Protein AF-A0A1G6XFZ0-F1 (afdb_monomer_lite)

Radius of gyration: 28.43 Å; chains: 1; bounding box: 59×33×88 Å

pLDDT: mean 78.12, std 11.39, range [36.62, 91.19]

Structure (mmCIF, N/CA/C/O backbone):
data_AF-A0A1G6XFZ0-F1
#
_entry.id   AF-A0A1G6XFZ0-F1
#
loop_
_atom_site.group_PDB
_atom_site.id
_atom_site.type_symbol
_atom_site.label_atom_id
_atom_site.label_alt_id
_atom_site.label_comp_id
_atom_site.label_asym_id
_atom_site.label_entity_id
_atom_site.label_seq_id
_atom_site.pdbx_PDB_ins_code
_atom_site.Cartn_x
_atom_site.Cartn_y
_atom_site.Cartn_z
_atom_site.occupancy
_atom_site.B_iso_or_equiv
_atom_site.auth_seq_id
_atom_site.auth_comp_id
_atom_site.auth_asym_id
_atom_site.auth_atom_id
_atom_site.pdbx_PDB_model_num
ATOM 1 N N . MET A 1 1 ? -17.272 -7.529 0.314 1.00 51.09 1 MET A N 1
ATOM 2 C CA . MET A 1 1 ? -16.387 -8.149 -0.705 1.00 51.09 1 MET A CA 1
ATOM 3 C C . MET A 1 1 ? -16.590 -7.662 -2.149 1.00 51.09 1 MET A C 1
ATOM 5 O O . MET A 1 1 ? -15.600 -7.566 -2.851 1.00 51.09 1 MET A O 1
ATOM 9 N N . ARG A 1 2 ? -17.796 -7.307 -2.635 1.00 57.09 2 ARG A N 1
ATOM 10 C CA . ARG A 1 2 ? -17.988 -6.901 -4.056 1.00 57.09 2 ARG A CA 1
ATOM 11 C C . ARG A 1 2 ? -17.315 -5.575 -4.472 1.00 57.09 2 ARG A C 1
ATOM 13 O O . ARG A 1 2 ? -16.945 -5.408 -5.630 1.00 57.09 2 ARG A O 1
ATOM 20 N N . VAL A 1 3 ? -17.137 -4.634 -3.540 1.00 61.31 3 VAL A N 1
ATOM 21 C CA . VAL A 1 3 ? -16.595 -3.288 -3.834 1.00 61.31 3 VAL A CA 1
ATOM 22 C C . VAL A 1 3 ? -15.093 -3.320 -4.142 1.00 61.31 3 VAL A C 1
ATOM 24 O O . VAL A 1 3 ? -14.628 -2.608 -5.032 1.00 61.31 3 VAL A O 1
ATOM 27 N N . THR A 1 4 ? -14.330 -4.178 -3.459 1.00 60.97 4 THR A N 1
ATOM 28 C CA . THR A 1 4 ? -12.888 -4.330 -3.691 1.00 60.97 4 THR A CA 1
ATOM 29 C C . THR A 1 4 ? -12.603 -4.889 -5.081 1.00 60.97 4 THR A C 1
ATOM 31 O O . THR A 1 4 ? -11.718 -4.368 -5.755 1.00 60.97 4 THR A O 1
ATOM 34 N N . THR A 1 5 ? -13.398 -5.854 -5.557 1.00 73.62 5 THR A N 1
ATOM 35 C CA . THR A 1 5 ? -13.266 -6.448 -6.899 1.00 73.62 5 THR A CA 1
ATOM 36 C C . THR A 1 5 ? -13.526 -5.430 -8.011 1.00 73.62 5 THR A C 1
ATOM 38 O O . THR A 1 5 ? -12.733 -5.328 -8.945 1.00 73.62 5 THR A O 1
ATOM 41 N N . ARG A 1 6 ? -14.579 -4.607 -7.878 1.00 80.38 6 ARG A N 1
ATOM 42 C CA . ARG A 1 6 ? -14.899 -3.547 -8.852 1.00 80.38 6 ARG A CA 1
ATOM 43 C C . ARG A 1 6 ? -13.779 -2.511 -8.962 1.00 80.38 6 ARG A C 1
ATOM 45 O O . ARG A 1 6 ? -13.399 -2.128 -10.062 1.00 80.38 6 ARG A O 1
ATOM 52 N N . ASN A 1 7 ? -13.232 -2.080 -7.826 1.00 77.25 7 ASN A N 1
ATOM 53 C CA . ASN A 1 7 ? -12.162 -1.082 -7.804 1.00 77.25 7 ASN A CA 1
ATOM 54 C C . ASN A 1 7 ? -10.850 -1.625 -8.386 1.00 77.25 7 ASN A C 1
ATOM 56 O O . ASN A 1 7 ? -10.127 -0.881 -9.037 1.00 77.25 7 ASN A O 1
ATOM 60 N N . THR A 1 8 ? -10.540 -2.909 -8.175 1.00 77.31 8 THR A N 1
ATOM 61 C CA . THR A 1 8 ? -9.391 -3.560 -8.826 1.00 77.31 8 THR A CA 1
ATOM 62 C C . THR A 1 8 ? -9.562 -3.600 -10.342 1.00 77.31 8 THR A C 1
ATOM 64 O O . THR A 1 8 ? -8.632 -3.266 -11.065 1.00 77.31 8 THR A O 1
ATOM 67 N N . LEU A 1 9 ? -10.753 -3.969 -10.822 1.00 83.69 9 LEU A N 1
ATOM 68 C CA . LEU A 1 9 ? -11.030 -4.081 -12.253 1.00 83.69 9 LEU A CA 1
ATOM 69 C C . LEU A 1 9 ? -10.954 -2.722 -12.961 1.00 83.69 9 LEU A C 1
ATOM 71 O O . LEU A 1 9 ? -10.335 -2.617 -14.015 1.00 83.69 9 LEU A O 1
ATOM 75 N N . LEU A 1 10 ? -11.503 -1.668 -12.347 1.00 85.06 10 LEU A N 1
ATOM 76 C CA . LEU A 1 10 ? -11.357 -0.296 -12.845 1.00 85.06 10 LEU A CA 1
ATOM 77 C C . LEU A 1 10 ? -9.892 0.146 -12.884 1.00 85.06 10 LEU A C 1
ATOM 79 O O . LEU A 1 10 ? -9.459 0.726 -13.875 1.00 85.06 10 LEU A O 1
ATOM 83 N N . ALA A 1 11 ? -9.120 -0.156 -11.838 1.00 79.88 11 ALA A N 1
ATOM 84 C CA . ALA A 1 11 ? -7.700 0.172 -11.801 1.00 79.88 11 ALA A CA 1
ATOM 85 C C . ALA A 1 11 ? -6.927 -0.539 -12.925 1.00 79.88 11 ALA A C 1
ATOM 87 O O . ALA A 1 11 ? -6.147 0.107 -13.616 1.00 79.88 11 ALA A O 1
ATOM 88 N N . TYR A 1 12 ? -7.181 -1.827 -13.175 1.00 83.69 12 TYR A N 1
ATOM 89 C CA . TYR A 1 12 ? -6.539 -2.541 -14.283 1.00 83.69 12 TYR A CA 1
ATOM 90 C C . TYR A 1 12 ? -6.960 -2.030 -15.660 1.00 83.69 12 TYR A C 1
ATOM 92 O O . TYR A 1 12 ? -6.104 -1.924 -16.531 1.00 83.69 12 TYR A O 1
ATOM 100 N N . LEU A 1 13 ? -8.232 -1.668 -15.856 1.00 87.75 13 LEU A N 1
ATOM 101 C CA . LEU A 1 13 ? -8.686 -1.053 -17.108 1.00 87.75 13 LEU A CA 1
ATOM 102 C C . LEU A 1 13 ? -7.944 0.255 -17.385 1.00 87.75 13 LEU A C 1
ATOM 104 O O . LEU A 1 13 ? -7.405 0.436 -18.473 1.00 87.75 13 LEU A O 1
ATOM 108 N N . VAL A 1 14 ? -7.875 1.147 -16.393 1.00 85.62 14 VAL A N 1
ATOM 109 C CA . VAL A 1 14 ? -7.179 2.430 -16.555 1.00 85.62 14 VAL A CA 1
ATOM 110 C C . VAL A 1 14 ? -5.674 2.219 -16.717 1.00 85.62 14 VAL A C 1
ATOM 112 O O . VAL A 1 14 ? -5.073 2.814 -17.604 1.00 85.62 14 VAL A O 1
ATOM 115 N N . GLY A 1 15 ? -5.066 1.345 -15.911 1.00 79.56 15 GLY A N 1
ATOM 116 C CA . GLY A 1 15 ? -3.648 1.003 -16.020 1.00 79.56 15 GLY A CA 1
ATOM 117 C C . GLY A 1 15 ? -3.291 0.438 -17.394 1.00 79.56 15 GLY A C 1
ATOM 118 O O . GLY A 1 15 ? -2.360 0.924 -18.026 1.00 79.56 15 GLY A O 1
ATOM 119 N N . GLY A 1 16 ? -4.081 -0.509 -17.909 1.00 82.75 16 GLY A N 1
ATOM 120 C CA . GLY A 1 16 ? -3.892 -1.067 -19.249 1.00 82.75 16 GLY A CA 1
ATOM 121 C C . GLY A 1 16 ? -3.991 -0.011 -20.350 1.00 82.75 16 GLY A C 1
ATOM 122 O O . GLY A 1 16 ? -3.169 0.004 -21.263 1.00 82.75 16 GLY A O 1
ATOM 123 N N . LEU A 1 17 ? -4.937 0.924 -20.230 1.00 87.25 17 LEU A N 1
ATOM 124 C CA . LEU A 1 17 ? -5.114 2.009 -21.197 1.00 87.25 17 LEU A CA 1
ATOM 125 C C . LEU A 1 17 ? -3.939 3.004 -21.170 1.00 87.25 17 LEU A C 1
ATOM 127 O O . LEU A 1 17 ? -3.511 3.482 -22.218 1.00 87.25 17 LEU A O 1
ATOM 131 N N . LEU A 1 18 ? -3.365 3.258 -19.990 1.00 83.00 18 LEU A N 1
ATOM 132 C CA . LEU A 1 18 ? -2.186 4.116 -19.813 1.00 83.00 18 LEU A CA 1
ATOM 133 C C . LEU A 1 18 ? -0.877 3.486 -20.312 1.00 83.00 18 LEU A C 1
ATOM 135 O O . LEU A 1 18 ? 0.078 4.217 -20.566 1.00 83.00 18 LEU A O 1
ATOM 139 N N . VAL A 1 19 ? -0.818 2.161 -20.468 1.00 82.31 19 VAL A N 1
ATOM 140 C CA . VAL A 1 19 ? 0.352 1.455 -21.023 1.00 82.31 19 VAL A CA 1
ATOM 141 C C . VAL A 1 19 ? 0.370 1.480 -22.550 1.00 82.31 19 VAL A C 1
ATOM 143 O O . VAL A 1 19 ? 1.436 1.332 -23.141 1.00 82.31 19 VAL A O 1
ATOM 146 N N . LEU A 1 20 ? -0.765 1.722 -23.216 1.00 82.81 20 LEU A N 1
ATOM 147 C CA . LEU A 1 20 ? -0.838 1.728 -24.684 1.00 82.81 20 LEU A CA 1
ATOM 148 C C . LEU A 1 20 ? 0.229 2.614 -25.360 1.00 82.81 20 LEU A C 1
ATOM 150 O O . LEU A 1 20 ? 0.872 2.130 -26.292 1.00 82.81 20 LEU A O 1
ATOM 154 N N . PRO A 1 21 ? 0.516 3.847 -24.893 1.00 78.94 21 PRO A N 1
ATOM 155 C CA . PRO A 1 21 ? 1.579 4.665 -25.476 1.00 78.94 21 PRO A CA 1
ATOM 156 C C . PRO A 1 21 ? 2.981 4.052 -25.330 1.00 78.94 21 PRO A C 1
ATOM 158 O O . PRO A 1 21 ? 3.833 4.296 -26.176 1.00 78.94 21 PRO A O 1
ATOM 161 N N . MET A 1 22 ? 3.229 3.242 -24.291 1.00 74.38 22 MET A N 1
ATOM 162 C CA . MET A 1 22 ? 4.502 2.528 -24.098 1.00 74.38 22 MET A CA 1
ATOM 163 C C . MET A 1 22 ? 4.652 1.320 -25.030 1.00 74.38 22 MET A C 1
ATOM 165 O O . MET A 1 22 ? 5.773 0.886 -25.279 1.00 74.38 22 MET A O 1
ATOM 169 N N . LEU A 1 23 ? 3.555 0.779 -25.570 1.00 77.81 23 LEU A N 1
ATOM 170 C CA . LEU A 1 23 ? 3.619 -0.320 -26.536 1.00 77.81 23 LEU A CA 1
ATOM 171 C C . LEU A 1 23 ? 4.108 0.151 -27.907 1.00 77.81 23 LEU A C 1
ATOM 173 O O . LEU A 1 23 ? 4.782 -0.609 -28.591 1.00 77.81 23 LEU A O 1
ATOM 177 N N . ILE A 1 24 ? 3.818 1.396 -28.292 1.00 81.56 24 ILE A N 1
ATOM 178 C CA . ILE A 1 24 ? 4.228 1.970 -29.583 1.00 81.56 24 ILE A CA 1
ATOM 179 C C . ILE A 1 24 ? 5.748 1.856 -29.812 1.00 81.56 24 ILE A C 1
ATOM 181 O O . ILE A 1 24 ? 6.138 1.251 -30.809 1.00 81.56 24 ILE A O 1
ATOM 185 N N . PRO A 1 25 ? 6.631 2.352 -28.919 1.00 72.25 25 PRO A N 1
ATOM 186 C CA . PRO A 1 25 ? 8.074 2.228 -29.126 1.00 72.25 25 PRO A CA 1
ATOM 187 C C . PRO A 1 25 ? 8.547 0.769 -29.122 1.00 72.25 25 PRO A C 1
ATOM 189 O O . PRO A 1 25 ? 9.461 0.428 -29.864 1.00 72.25 25 PRO A O 1
ATOM 192 N N . VAL A 1 26 ? 7.909 -0.113 -28.345 1.00 75.88 26 VAL A N 1
ATOM 193 C CA . VAL A 1 26 ? 8.237 -1.549 -28.339 1.00 75.88 26 VAL A CA 1
ATOM 194 C C . VAL A 1 26 ? 7.892 -2.198 -29.681 1.00 75.88 26 VAL A C 1
ATOM 196 O O . VAL A 1 26 ? 8.705 -2.938 -30.229 1.00 75.88 26 VAL A O 1
ATOM 199 N N . LEU A 1 27 ? 6.712 -1.909 -30.235 1.00 79.56 27 LEU A N 1
ATOM 200 C CA . LEU A 1 27 ? 6.284 -2.427 -31.535 1.00 79.56 27 LEU A CA 1
ATOM 201 C C . LEU A 1 27 ? 7.168 -1.898 -32.668 1.00 79.56 27 LEU A C 1
ATOM 203 O O . LEU A 1 27 ? 7.575 -2.686 -33.520 1.00 79.56 27 LEU A O 1
ATOM 207 N N . ASN A 1 28 ? 7.530 -0.612 -32.627 1.00 79.25 28 ASN A N 1
ATOM 208 C CA . ASN A 1 28 ? 8.453 -0.016 -33.591 1.00 79.25 28 ASN A CA 1
ATOM 209 C C . ASN A 1 28 ? 9.822 -0.709 -33.554 1.00 79.25 28 ASN A C 1
ATOM 211 O O . ASN A 1 28 ? 10.327 -1.094 -34.602 1.00 79.25 28 ASN A O 1
ATOM 215 N N . ASN A 1 29 ? 10.375 -0.967 -32.362 1.00 72.69 29 ASN A N 1
ATOM 216 C CA . ASN A 1 29 ? 11.646 -1.689 -32.221 1.00 72.69 29 ASN A CA 1
ATOM 217 C C . ASN A 1 29 ? 11.568 -3.120 -32.782 1.00 72.69 29 ASN A C 1
ATOM 219 O O . ASN A 1 29 ? 12.515 -3.602 -33.401 1.00 72.69 29 ASN A O 1
ATOM 223 N N . ILE A 1 30 ? 10.436 -3.808 -32.591 1.00 72.75 30 ILE A N 1
ATOM 224 C CA . ILE A 1 30 ? 10.219 -5.152 -33.146 1.00 72.75 30 ILE A CA 1
ATOM 225 C C . ILE A 1 30 ? 10.150 -5.106 -34.679 1.00 72.75 30 ILE A C 1
ATOM 227 O O . ILE A 1 30 ? 10.707 -5.982 -35.342 1.00 72.75 30 ILE A O 1
ATOM 231 N N . GLU A 1 31 ? 9.458 -4.121 -35.254 1.00 78.81 31 GLU A N 1
ATOM 232 C CA . GLU A 1 31 ? 9.338 -3.969 -36.707 1.00 78.81 31 GLU A CA 1
ATOM 233 C C . GLU A 1 31 ? 10.675 -3.583 -37.350 1.00 78.81 31 GLU A C 1
ATOM 235 O O . GLU A 1 31 ? 11.071 -4.159 -38.364 1.00 78.81 31 GLU A O 1
ATOM 240 N N . GLU A 1 32 ? 11.410 -2.666 -36.730 1.00 71.50 32 GLU A N 1
ATOM 241 C CA . GLU A 1 32 ? 12.723 -2.222 -37.188 1.00 71.50 32 GLU A CA 1
ATOM 242 C C . GLU A 1 32 ? 13.757 -3.354 -37.114 1.00 71.50 32 GLU A C 1
ATOM 244 O O . GLU A 1 32 ? 14.458 -3.617 -38.094 1.00 71.50 32 GLU A O 1
ATOM 249 N N . GLY A 1 33 ? 13.752 -4.133 -36.027 1.00 66.50 33 GLY A N 1
ATOM 250 C CA . GLY A 1 33 ? 14.561 -5.347 -35.910 1.00 66.50 33 GLY A CA 1
ATOM 251 C C . GLY A 1 33 ? 14.235 -6.400 -36.977 1.00 66.50 33 GLY A C 1
ATOM 252 O O . GLY A 1 33 ? 15.140 -7.064 -37.481 1.00 66.50 33 GLY A O 1
ATOM 253 N N . LYS A 1 34 ? 12.963 -6.539 -37.385 1.00 71.75 34 LYS A N 1
ATOM 254 C CA . LYS A 1 34 ? 12.583 -7.413 -38.511 1.00 71.75 34 LYS A CA 1
ATOM 255 C C . LYS A 1 34 ? 13.119 -6.890 -39.843 1.00 71.75 34 LYS A C 1
ATOM 257 O O . LYS A 1 34 ? 13.727 -7.663 -40.581 1.00 71.75 34 LYS A O 1
ATOM 262 N N . ARG A 1 35 ? 12.960 -5.592 -40.125 1.00 71.31 35 ARG A N 1
ATOM 263 C CA . ARG A 1 35 ? 13.438 -4.973 -41.375 1.00 71.31 35 ARG A CA 1
ATOM 264 C C . ARG A 1 35 ? 14.948 -5.099 -41.547 1.00 71.31 35 ARG A C 1
ATOM 266 O O . ARG A 1 35 ? 15.410 -5.413 -42.637 1.00 71.31 35 ARG A O 1
ATOM 273 N N . MET A 1 36 ? 15.729 -4.894 -40.487 1.00 67.19 36 MET A N 1
ATOM 274 C CA . MET A 1 36 ? 17.191 -4.997 -40.575 1.00 67.19 36 MET A CA 1
ATOM 275 C C . MET A 1 36 ? 17.683 -6.430 -40.846 1.00 67.19 36 MET A C 1
ATOM 277 O O . MET A 1 36 ? 18.731 -6.609 -41.468 1.00 67.19 36 MET A O 1
ATOM 281 N N . VAL A 1 37 ? 16.918 -7.445 -40.427 1.00 66.81 37 VAL A N 1
ATOM 282 C CA . VAL A 1 37 ? 17.184 -8.857 -40.755 1.00 66.81 37 VAL A CA 1
ATOM 283 C C . VAL A 1 37 ? 16.795 -9.167 -42.202 1.00 66.81 37 VAL A C 1
ATOM 285 O O . VAL A 1 37 ? 17.553 -9.831 -42.902 1.00 66.81 37 VAL A O 1
ATOM 288 N N . GLU A 1 38 ? 15.648 -8.670 -42.673 1.00 71.88 38 GLU A N 1
ATOM 289 C CA . GLU A 1 38 ? 15.209 -8.841 -44.070 1.00 71.88 38 GLU A CA 1
ATOM 290 C C . GLU A 1 38 ? 16.169 -8.181 -45.070 1.00 71.88 38 GLU A C 1
ATOM 292 O O . GLU A 1 38 ? 16.396 -8.712 -46.154 1.00 71.88 38 GLU A O 1
ATOM 297 N N . LEU A 1 39 ? 16.781 -7.059 -44.686 1.00 72.81 39 LEU A N 1
ATOM 298 C CA . LEU A 1 39 ? 17.779 -6.343 -45.483 1.00 72.81 39 LEU A CA 1
ATOM 299 C C . LEU A 1 39 ? 19.192 -6.954 -45.402 1.00 72.81 39 LEU A C 1
ATOM 301 O O . LEU A 1 39 ? 20.105 -6.449 -46.052 1.00 72.81 39 LEU A O 1
ATOM 305 N N . GLY A 1 40 ? 19.396 -8.016 -44.612 1.00 66.00 40 GLY A N 1
ATOM 306 C CA . GLY A 1 40 ? 20.689 -8.700 -44.475 1.00 66.00 40 GLY A CA 1
ATOM 307 C C . GLY A 1 40 ? 21.772 -7.891 -43.751 1.00 66.00 40 GLY A C 1
ATOM 308 O O . GLY A 1 40 ? 22.943 -8.258 -43.807 1.00 66.00 40 GLY A O 1
ATOM 309 N N . ILE A 1 41 ? 21.395 -6.798 -43.078 1.00 63.88 41 ILE A N 1
ATOM 310 C CA . ILE A 1 41 ? 22.309 -5.907 -42.344 1.00 63.88 41 ILE A CA 1
ATOM 311 C C . ILE A 1 41 ? 22.688 -6.523 -40.985 1.00 63.88 41 ILE A C 1
ATOM 313 O O . ILE A 1 41 ? 23.785 -6.291 -40.485 1.00 63.88 41 ILE A O 1
ATOM 317 N N . LEU A 1 42 ? 21.798 -7.336 -40.403 1.00 57.09 42 LEU A N 1
ATOM 318 C CA . LEU A 1 42 ? 22.009 -8.064 -39.148 1.00 57.09 42 LEU A CA 1
ATOM 319 C C . LEU A 1 42 ? 21.925 -9.580 -39.377 1.00 57.09 42 LEU A C 1
ATOM 321 O O . LEU A 1 42 ? 20.942 -10.080 -39.930 1.00 57.09 42 LEU A O 1
ATOM 325 N N . SER A 1 43 ? 22.919 -10.329 -38.890 1.00 54.00 43 SER A N 1
ATOM 326 C CA . SER A 1 43 ? 22.823 -11.790 -38.770 1.00 54.00 43 SER A CA 1
ATOM 327 C C . SER A 1 43 ? 21.728 -12.157 -37.750 1.00 54.00 43 SER A C 1
ATOM 329 O O . SER A 1 43 ? 21.568 -11.454 -36.750 1.00 54.00 43 SER A O 1
ATOM 331 N N . PRO A 1 44 ? 20.984 -13.273 -37.906 1.00 58.25 44 PRO A N 1
ATOM 332 C CA . PRO A 1 44 ? 20.012 -13.738 -36.910 1.00 58.25 44 PRO A CA 1
ATOM 333 C C . PRO A 1 44 ? 20.590 -13.906 -35.492 1.00 58.25 44 PRO A C 1
ATOM 335 O O . PRO A 1 44 ? 19.836 -13.828 -34.523 1.00 58.25 44 PRO A O 1
ATOM 338 N N . SER A 1 45 ? 21.907 -14.115 -35.372 1.00 53.84 45 SER A N 1
ATOM 339 C CA . SER A 1 45 ? 22.650 -14.166 -34.104 1.00 53.84 45 SER A CA 1
ATOM 340 C C . SER A 1 45 ? 22.872 -12.791 -33.458 1.00 53.84 45 SER A C 1
ATOM 342 O O . SER A 1 45 ? 22.959 -12.708 -32.237 1.00 53.84 45 SER A O 1
ATOM 344 N N . ASP A 1 46 ? 22.892 -11.718 -34.253 1.00 49.03 46 ASP A N 1
ATOM 345 C CA . ASP A 1 46 ? 23.108 -10.332 -33.807 1.00 49.03 46 ASP A CA 1
ATOM 346 C C . ASP A 1 46 ? 21.795 -9.623 -33.443 1.00 49.03 46 ASP A C 1
ATOM 348 O O . ASP A 1 46 ? 21.794 -8.464 -33.031 1.00 49.03 46 ASP A O 1
ATOM 352 N N . ARG A 1 47 ? 20.659 -10.341 -33.500 1.00 49.97 47 ARG A N 1
ATOM 353 C CA . ARG A 1 47 ? 19.351 -9.905 -32.966 1.00 49.97 47 ARG A CA 1
ATOM 354 C C . ARG A 1 47 ? 19.398 -9.478 -31.493 1.00 49.97 47 ARG A C 1
ATOM 356 O O . ARG A 1 47 ? 18.452 -8.865 -31.013 1.00 49.97 47 ARG A O 1
ATOM 363 N N . LEU A 1 48 ? 20.463 -9.845 -30.781 1.00 46.28 48 LEU A N 1
ATOM 364 C CA . LEU A 1 48 ? 20.723 -9.499 -29.386 1.00 46.28 48 LEU A CA 1
ATOM 365 C C . LEU A 1 48 ? 21.498 -8.184 -29.209 1.00 46.28 48 LEU A C 1
ATOM 367 O O . LEU A 1 4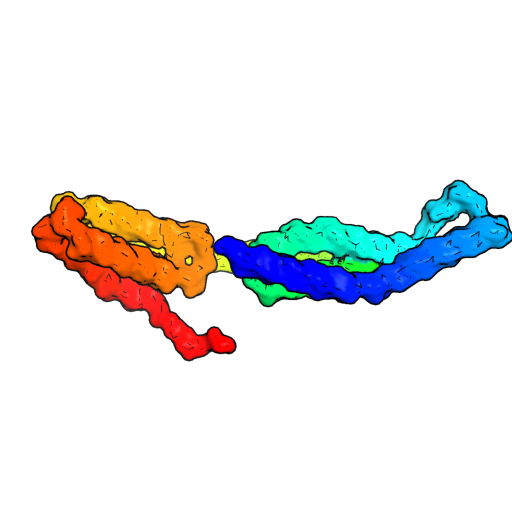8 ? 21.791 -7.823 -28.068 1.00 46.28 48 LEU A O 1
ATOM 371 N N . HIS A 1 49 ? 21.823 -7.449 -30.281 1.00 48.31 49 HIS A N 1
ATOM 372 C CA . HIS A 1 49 ? 22.296 -6.080 -30.104 1.00 48.31 49 HIS A CA 1
ATOM 373 C C . HIS A 1 49 ? 21.218 -5.257 -29.380 1.00 48.31 49 HIS A C 1
ATOM 375 O O . HIS A 1 49 ? 20.043 -5.332 -29.744 1.00 48.31 49 HIS A O 1
ATOM 381 N N . PRO A 1 50 ? 21.590 -4.510 -28.324 1.00 52.75 50 PRO A N 1
ATOM 382 C CA . PRO A 1 50 ? 20.670 -3.966 -27.333 1.00 52.75 50 PRO A CA 1
ATOM 383 C C . PRO A 1 50 ? 19.994 -2.699 -27.862 1.00 52.75 50 PRO A C 1
ATOM 385 O O . PRO A 1 50 ? 20.121 -1.635 -27.280 1.00 52.75 50 PRO A O 1
ATOM 388 N N . VAL A 1 51 ? 19.328 -2.765 -29.006 1.00 54.44 51 VAL A N 1
ATOM 389 C CA . VAL A 1 51 ? 18.601 -1.619 -29.547 1.00 54.44 51 VAL A CA 1
ATOM 390 C C . VAL A 1 51 ? 17.150 -1.786 -29.113 1.00 54.44 51 VAL A C 1
ATOM 392 O O . VAL A 1 51 ? 16.432 -2.635 -29.638 1.00 54.44 51 VAL A O 1
ATOM 395 N N . GLY A 1 52 ? 16.727 -1.039 -28.087 1.00 63.44 52 GLY A N 1
ATOM 396 C CA . GLY A 1 52 ? 15.337 -1.045 -27.625 1.00 63.44 52 GLY A CA 1
ATOM 397 C C . GLY A 1 52 ? 15.008 -1.870 -26.373 1.00 63.44 52 GLY A C 1
ATOM 398 O O . GLY A 1 52 ? 13.825 -2.017 -26.051 1.00 63.44 52 GLY A O 1
ATOM 399 N N . LEU A 1 53 ? 16.005 -2.358 -25.627 1.00 71.56 53 LEU A N 1
ATOM 400 C CA . LEU A 1 53 ? 15.848 -2.860 -24.253 1.00 71.56 53 LEU A CA 1
ATOM 401 C C . LEU A 1 53 ? 15.311 -1.789 -23.298 1.00 71.56 53 LEU A C 1
ATOM 403 O O . LEU A 1 53 ? 14.661 -2.146 -22.318 1.00 71.56 53 LEU A O 1
ATOM 407 N N . GLY A 1 54 ? 15.527 -0.500 -23.570 1.00 77.38 54 GLY A N 1
ATOM 408 C CA . GLY A 1 54 ? 14.964 0.608 -22.796 1.00 77.38 54 GLY A CA 1
ATOM 409 C C . GLY A 1 54 ? 13.448 0.481 -22.612 1.00 77.38 54 GLY A C 1
ATOM 410 O O . GLY A 1 54 ? 12.994 0.102 -21.527 1.00 77.38 54 GLY A O 1
ATOM 411 N N . PRO A 1 55 ? 12.648 0.702 -23.669 1.00 78.81 55 PRO A N 1
ATOM 412 C CA . PRO A 1 55 ? 11.191 0.583 -23.602 1.00 78.81 55 PRO A CA 1
ATOM 413 C C . PRO A 1 55 ? 10.704 -0.775 -23.084 1.00 78.81 55 PRO A C 1
ATOM 415 O O . PRO A 1 55 ? 9.752 -0.838 -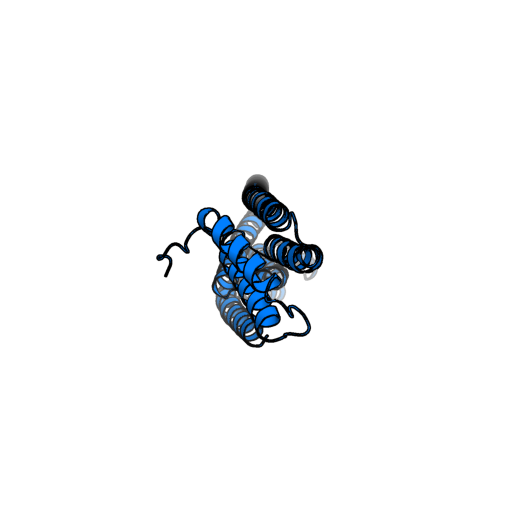22.305 1.00 78.81 55 PRO A O 1
ATOM 418 N N . VAL A 1 56 ? 11.379 -1.865 -23.470 1.00 82.25 56 VAL A N 1
ATOM 419 C CA . VAL A 1 56 ? 11.012 -3.229 -23.063 1.00 82.25 56 VAL A CA 1
ATOM 420 C C . VAL A 1 56 ? 11.226 -3.446 -21.562 1.00 82.25 56 VAL A C 1
ATOM 422 O O . VAL A 1 56 ? 10.343 -3.972 -20.891 1.00 82.25 56 VAL A O 1
ATOM 425 N N . SER A 1 57 ? 12.363 -3.027 -21.007 1.00 82.75 57 SER A N 1
ATOM 426 C CA . SER A 1 57 ? 12.682 -3.193 -19.582 1.00 82.75 57 SER A CA 1
ATOM 427 C C . SER A 1 57 ? 11.740 -2.392 -18.681 1.00 82.75 57 SER A C 1
ATOM 429 O O . SER A 1 57 ? 11.250 -2.928 -17.685 1.00 82.75 57 SER A O 1
ATOM 431 N N . GLY A 1 58 ? 11.407 -1.154 -19.066 1.00 83.75 58 GLY A N 1
ATOM 432 C CA . GLY A 1 58 ? 10.380 -0.360 -18.390 1.00 83.75 58 GLY A CA 1
ATOM 433 C C . GLY A 1 58 ? 9.027 -1.077 -18.389 1.00 83.75 58 GLY A C 1
ATOM 434 O O . GLY A 1 58 ? 8.449 -1.314 -17.323 1.00 83.75 58 GLY A O 1
ATOM 435 N N . LEU A 1 59 ? 8.570 -1.514 -19.569 1.00 85.38 59 LEU A N 1
ATOM 436 C CA . LEU A 1 59 ? 7.313 -2.250 -19.728 1.00 85.38 59 LEU A CA 1
ATOM 437 C C . LEU A 1 59 ? 7.275 -3.519 -18.862 1.00 85.38 59 LEU A C 1
ATOM 439 O O . LEU A 1 59 ? 6.265 -3.789 -18.214 1.00 85.38 59 LEU A O 1
ATOM 443 N N . MET A 1 60 ? 8.371 -4.281 -18.811 1.00 86.31 60 MET A N 1
ATOM 444 C CA . MET A 1 60 ? 8.460 -5.492 -17.990 1.00 86.31 60 MET A CA 1
ATOM 445 C C . MET A 1 60 ? 8.297 -5.171 -16.505 1.00 86.31 60 MET A C 1
ATOM 447 O O . MET A 1 60 ? 7.487 -5.806 -15.830 1.00 86.31 60 MET A O 1
ATOM 451 N N . ILE A 1 61 ? 8.990 -4.150 -15.992 1.00 85.88 61 ILE A N 1
ATOM 452 C CA . ILE A 1 61 ? 8.836 -3.729 -14.592 1.00 85.88 61 ILE A CA 1
ATOM 453 C C . ILE A 1 61 ? 7.387 -3.346 -14.305 1.00 85.88 61 ILE A C 1
ATOM 455 O O . ILE A 1 61 ? 6.828 -3.791 -13.302 1.00 85.88 61 ILE A O 1
ATOM 459 N N . TYR A 1 62 ? 6.761 -2.575 -15.196 1.00 86.69 62 TYR A N 1
ATOM 460 C CA . TYR A 1 62 ? 5.361 -2.204 -15.040 1.00 86.69 62 TYR A CA 1
ATOM 461 C C . TYR A 1 62 ? 4.452 -3.440 -14.989 1.00 86.69 62 TYR A C 1
ATOM 463 O O . TYR A 1 62 ? 3.652 -3.572 -14.062 1.00 86.69 62 TYR A O 1
ATOM 471 N N . LEU A 1 63 ? 4.578 -4.360 -15.948 1.00 86.81 63 LEU A N 1
ATOM 472 C CA . LEU A 1 63 ? 3.713 -5.537 -16.063 1.00 86.81 63 LEU A CA 1
ATOM 473 C C . LEU A 1 63 ? 3.859 -6.499 -14.876 1.00 86.81 63 LEU A C 1
ATOM 475 O O . LEU A 1 63 ? 2.853 -7.026 -14.405 1.00 86.81 63 LEU A O 1
ATOM 479 N N . PHE A 1 64 ? 5.077 -6.699 -14.364 1.00 86.19 64 PHE A N 1
ATOM 480 C CA . PHE A 1 64 ? 5.321 -7.617 -13.248 1.00 86.19 64 PHE A CA 1
ATOM 481 C C . PHE A 1 64 ? 5.022 -7.002 -11.876 1.00 86.19 64 PHE A C 1
ATOM 483 O O . PHE A 1 64 ? 4.452 -7.676 -11.018 1.00 86.19 64 PHE A O 1
ATOM 490 N N . MET A 1 65 ? 5.369 -5.731 -11.646 1.00 85.62 65 MET A N 1
ATOM 491 C CA . MET A 1 65 ? 5.238 -5.114 -10.317 1.00 85.62 65 MET A CA 1
ATOM 492 C C . MET A 1 65 ? 3.850 -4.527 -10.056 1.00 85.62 65 MET A C 1
ATOM 494 O O . MET A 1 65 ? 3.374 -4.552 -8.917 1.00 85.62 65 MET A O 1
ATOM 498 N N . THR A 1 66 ? 3.164 -4.026 -11.089 1.00 85.25 66 THR A N 1
ATOM 499 C CA . THR A 1 66 ? 1.854 -3.376 -10.921 1.00 85.25 66 THR A CA 1
ATOM 500 C C . THR A 1 66 ? 0.800 -4.301 -10.298 1.00 85.25 66 THR A C 1
ATOM 502 O O . THR A 1 66 ? 0.146 -3.856 -9.354 1.00 85.25 66 THR A O 1
ATOM 505 N N . PRO A 1 67 ? 0.633 -5.578 -10.708 1.00 83.50 67 PRO A N 1
ATOM 506 C CA . PRO A 1 67 ? -0.354 -6.473 -10.094 1.00 83.50 67 PRO A CA 1
ATOM 507 C C . PRO A 1 67 ? -0.098 -6.716 -8.602 1.00 83.50 67 PRO A C 1
ATOM 509 O O . PRO A 1 67 ? -1.034 -6.727 -7.802 1.00 83.50 67 PRO A O 1
ATOM 512 N N . VAL A 1 68 ? 1.176 -6.859 -8.223 1.00 85.62 68 VAL A N 1
ATOM 513 C CA . VAL A 1 68 ? 1.596 -7.084 -6.833 1.00 85.62 68 VAL A CA 1
ATOM 514 C C . VAL A 1 68 ? 1.290 -5.853 -5.982 1.00 85.62 68 VAL A C 1
ATOM 516 O O . VAL A 1 68 ? 0.715 -5.960 -4.899 1.00 85.62 68 VAL A O 1
ATOM 519 N N . LEU A 1 69 ? 1.619 -4.663 -6.483 1.00 85.31 69 LEU A N 1
ATOM 520 C CA . LEU A 1 69 ? 1.495 -3.427 -5.715 1.00 85.31 69 LEU A CA 1
ATOM 521 C C . LEU A 1 69 ? 0.067 -2.872 -5.691 1.00 85.31 69 LEU A C 1
ATOM 523 O O . LEU A 1 69 ? -0.343 -2.307 -4.680 1.00 85.31 69 LEU A O 1
ATOM 527 N N . VAL A 1 70 ? -0.723 -3.055 -6.754 1.00 84.69 70 VAL A N 1
ATOM 528 C CA . VAL A 1 70 ? -2.141 -2.638 -6.808 1.00 84.69 70 VAL A CA 1
ATOM 529 C C . VAL A 1 70 ? -3.010 -3.457 -5.846 1.00 84.69 70 VAL A C 1
ATOM 531 O O . VAL A 1 70 ? -4.074 -2.992 -5.423 1.00 84.69 70 VAL A O 1
ATOM 534 N N . ALA A 1 71 ? -2.561 -4.651 -5.453 1.00 82.19 71 ALA A N 1
ATOM 535 C CA . ALA A 1 71 ? -3.236 -5.470 -4.452 1.00 82.19 71 ALA A CA 1
ATOM 536 C C . ALA A 1 71 ? -3.131 -4.899 -3.024 1.00 82.19 71 ALA A C 1
ATOM 538 O O . ALA A 1 71 ? -4.006 -5.174 -2.203 1.00 82.19 71 ALA A O 1
ATOM 539 N N . LEU A 1 72 ? -2.110 -4.083 -2.731 1.00 83.19 72 LEU A N 1
ATOM 540 C CA . LEU A 1 72 ? -1.871 -3.527 -1.395 1.00 83.19 72 LEU A CA 1
ATOM 541 C C . LEU A 1 72 ? -2.928 -2.484 -0.967 1.00 83.19 72 LEU A C 1
ATOM 543 O O . LEU A 1 72 ? -3.518 -2.633 0.107 1.00 83.19 72 LEU A O 1
ATOM 547 N N . PRO A 1 73 ? -3.217 -1.421 -1.747 1.00 83.44 73 PRO A N 1
ATOM 548 C CA . PRO A 1 73 ? -4.191 -0.416 -1.342 1.00 83.44 73 PRO A CA 1
ATOM 549 C C . PRO A 1 73 ? -5.636 -0.924 -1.455 1.00 83.44 73 PRO A C 1
ATOM 551 O O . PRO A 1 73 ? -6.095 -1.390 -2.499 1.00 83.44 73 PRO A O 1
ATOM 554 N N . ARG A 1 74 ? -6.411 -0.739 -0.379 1.00 78.31 74 ARG A N 1
ATOM 555 C CA . ARG A 1 74 ? -7.846 -1.086 -0.329 1.00 78.31 74 ARG A CA 1
ATOM 556 C C . ARG A 1 74 ? -8.736 -0.079 -1.073 1.00 78.31 74 ARG A C 1
ATOM 558 O O . ARG A 1 74 ? -9.846 -0.420 -1.484 1.00 78.31 74 ARG A O 1
ATOM 565 N N . THR A 1 75 ? -8.261 1.152 -1.269 1.00 81.38 75 THR A N 1
ATOM 566 C CA . THR A 1 75 ? -9.016 2.250 -1.893 1.00 81.38 75 THR A CA 1
ATOM 567 C C . THR A 1 75 ? -8.679 2.411 -3.377 1.00 81.38 75 THR A C 1
ATOM 569 O O . THR A 1 75 ? -7.555 2.151 -3.800 1.00 81.38 75 THR A O 1
ATOM 572 N N . LEU A 1 76 ? -9.647 2.876 -4.179 1.00 78.25 76 LEU A N 1
ATOM 573 C CA . LEU A 1 76 ? -9.434 3.151 -5.608 1.00 78.25 76 LEU A CA 1
ATOM 574 C C . LEU A 1 76 ? -8.335 4.204 -5.820 1.00 78.25 76 LEU A C 1
ATOM 576 O O . LEU A 1 76 ? -7.441 3.997 -6.629 1.00 78.25 76 LEU A O 1
ATOM 580 N N . TRP A 1 77 ? -8.358 5.290 -5.043 1.00 79.12 77 TRP A N 1
ATOM 581 C CA . TRP A 1 77 ? -7.332 6.336 -5.092 1.00 79.12 77 TRP A CA 1
ATOM 582 C C . TRP A 1 77 ? -5.926 5.803 -4.815 1.00 79.12 77 TRP A C 1
ATOM 584 O O . TRP A 1 77 ? -4.991 6.161 -5.525 1.00 79.12 77 TRP A O 1
ATOM 594 N N . GLY A 1 78 ? -5.776 4.904 -3.837 1.00 81.12 78 GLY A N 1
ATOM 595 C CA . GLY A 1 78 ? -4.492 4.260 -3.567 1.00 81.12 78 GLY A CA 1
ATOM 596 C C . GLY A 1 78 ? -4.015 3.412 -4.748 1.00 81.12 78 GLY A C 1
ATOM 597 O O . GLY A 1 78 ? -2.848 3.486 -5.116 1.00 81.12 78 GLY A O 1
ATOM 598 N N . LYS A 1 79 ? -4.920 2.669 -5.397 1.00 83.88 79 LYS A N 1
ATOM 599 C CA . LYS A 1 79 ? -4.602 1.889 -6.607 1.00 83.88 79 LYS A CA 1
ATOM 600 C C . LYS A 1 79 ? -4.156 2.778 -7.763 1.00 83.88 79 LYS A C 1
ATOM 602 O O . LYS A 1 79 ? -3.160 2.475 -8.409 1.00 83.88 79 LYS A O 1
ATOM 607 N N . MET A 1 80 ? -4.852 3.893 -7.982 1.00 87.75 80 MET A N 1
ATOM 608 C CA . MET A 1 80 ? -4.484 4.875 -9.005 1.00 87.75 80 MET A CA 1
ATOM 609 C C . MET A 1 80 ? -3.114 5.502 -8.729 1.00 87.75 80 MET A C 1
ATOM 611 O O . MET A 1 80 ? -2.304 5.617 -9.644 1.00 87.75 80 MET A O 1
ATOM 615 N N . ALA A 1 81 ? -2.820 5.844 -7.471 1.00 86.38 81 ALA A N 1
ATOM 616 C CA . ALA A 1 81 ? -1.509 6.357 -7.082 1.00 86.38 81 ALA A CA 1
ATOM 617 C C . ALA A 1 81 ? -0.390 5.333 -7.341 1.00 86.38 81 ALA A C 1
ATOM 619 O O . ALA A 1 81 ? 0.663 5.703 -7.854 1.00 86.38 81 ALA A O 1
ATOM 620 N N . VAL A 1 82 ? -0.629 4.048 -7.051 1.00 87.31 82 VAL A N 1
ATOM 621 C CA . VAL A 1 82 ? 0.321 2.967 -7.361 1.00 87.31 82 VAL A CA 1
ATOM 622 C C . VAL A 1 82 ? 0.543 2.836 -8.867 1.00 87.31 82 VAL A C 1
ATOM 624 O O . VAL A 1 82 ? 1.688 2.750 -9.295 1.00 87.31 82 VAL A O 1
ATOM 627 N N . ILE A 1 83 ? -0.520 2.863 -9.675 1.00 87.88 83 ILE A N 1
ATOM 628 C CA . ILE A 1 83 ? -0.418 2.788 -11.141 1.00 87.88 83 ILE A CA 1
ATOM 629 C C . ILE A 1 83 ? 0.424 3.940 -11.694 1.00 87.88 83 ILE A C 1
ATOM 631 O O . ILE A 1 83 ? 1.320 3.706 -12.501 1.00 87.88 83 ILE A O 1
ATOM 635 N N . LEU A 1 84 ? 0.171 5.172 -11.241 1.00 89.06 84 LEU A N 1
ATOM 636 C CA . LEU A 1 84 ? 0.937 6.346 -11.664 1.00 89.06 84 LEU A CA 1
ATOM 637 C C . LEU A 1 84 ? 2.405 6.253 -11.234 1.00 89.06 84 LEU A C 1
ATOM 639 O O . LEU A 1 84 ? 3.295 6.562 -12.023 1.00 89.06 84 LEU A O 1
ATOM 643 N N . LEU A 1 85 ? 2.664 5.783 -10.011 1.00 88.94 85 LEU A N 1
ATOM 644 C CA . LEU A 1 85 ? 4.021 5.574 -9.510 1.00 88.94 85 LEU A CA 1
ATOM 645 C C . LEU A 1 85 ? 4.769 4.516 -10.331 1.00 88.94 85 LEU A C 1
ATOM 647 O O . LEU A 1 85 ? 5.922 4.732 -10.696 1.00 88.94 85 LEU A O 1
ATOM 651 N N . MET A 1 86 ? 4.120 3.393 -10.648 1.00 88.94 86 MET A N 1
ATOM 652 C CA . MET A 1 86 ? 4.712 2.335 -11.473 1.00 88.94 86 MET A CA 1
ATOM 653 C C . MET A 1 86 ? 4.964 2.799 -12.902 1.00 88.94 86 MET A C 1
ATOM 655 O O . MET A 1 86 ? 5.995 2.463 -13.478 1.00 88.94 86 MET A O 1
ATOM 659 N N . LEU A 1 87 ? 4.064 3.607 -13.464 1.00 87.75 87 LEU A N 1
ATOM 660 C CA . LEU A 1 87 ? 4.251 4.200 -14.783 1.00 87.75 87 LEU A CA 1
ATOM 661 C C . LEU A 1 87 ? 5.473 5.131 -14.798 1.00 87.75 87 LEU A C 1
ATOM 663 O O . LEU A 1 87 ? 6.314 5.023 -15.687 1.00 87.75 87 LEU A O 1
ATOM 667 N N . ALA A 1 88 ? 5.609 5.995 -13.789 1.00 88.75 88 ALA A N 1
ATOM 668 C CA . ALA A 1 88 ? 6.770 6.870 -13.646 1.00 88.75 88 ALA A CA 1
ATOM 669 C C . ALA A 1 88 ? 8.071 6.068 -13.476 1.00 88.75 88 ALA A C 1
ATOM 671 O O . ALA A 1 88 ? 9.054 6.342 -14.160 1.00 88.75 88 ALA A O 1
ATOM 672 N N . LEU A 1 89 ? 8.068 5.038 -12.623 1.00 89.00 89 LEU A N 1
ATOM 673 C CA . LEU A 1 89 ? 9.229 4.171 -12.406 1.00 89.00 89 LEU A CA 1
ATOM 674 C C . LEU A 1 89 ? 9.639 3.436 -13.690 1.00 89.00 89 LEU A C 1
ATOM 676 O O . LEU A 1 89 ? 10.819 3.400 -14.026 1.00 89.00 89 LEU A O 1
ATOM 680 N N . SER A 1 90 ? 8.665 2.911 -14.434 1.00 88.19 90 SER A N 1
ATOM 681 C CA . SER A 1 90 ? 8.878 2.279 -15.738 1.00 88.19 90 SER A CA 1
ATOM 682 C C . SER A 1 90 ? 9.543 3.231 -16.733 1.00 88.19 90 SER A C 1
ATOM 684 O O . SER A 1 90 ? 10.481 2.833 -17.419 1.00 88.19 90 SER A O 1
ATOM 686 N N . GLN A 1 91 ? 9.093 4.489 -16.807 1.00 86.31 91 GLN A N 1
ATOM 687 C CA . GLN A 1 91 ? 9.706 5.493 -17.685 1.00 86.31 91 GLN A CA 1
ATOM 688 C C . GLN A 1 91 ? 11.147 5.814 -17.273 1.00 86.31 91 GLN A C 1
ATOM 690 O O . GLN A 1 91 ? 12.024 5.895 -18.130 1.00 86.31 91 GLN A O 1
ATOM 695 N N . ILE A 1 92 ? 11.413 5.941 -15.968 1.00 87.75 92 ILE A N 1
ATOM 696 C CA . ILE A 1 92 ? 12.767 6.195 -15.457 1.00 87.75 92 ILE A CA 1
ATOM 697 C C . ILE A 1 92 ? 13.701 5.035 -15.815 1.00 87.75 92 ILE A C 1
ATOM 699 O O . ILE A 1 92 ? 14.792 5.271 -16.327 1.00 87.75 92 ILE A O 1
ATOM 703 N N . VAL A 1 93 ? 13.281 3.787 -15.592 1.00 87.44 93 VAL A N 1
ATOM 704 C CA . VAL A 1 93 ? 14.115 2.623 -15.926 1.00 87.44 93 VAL A CA 1
ATOM 705 C C . VAL A 1 93 ? 14.320 2.505 -17.432 1.00 87.44 93 VAL A C 1
ATOM 707 O O . VAL A 1 93 ? 15.446 2.284 -17.872 1.00 87.44 93 VAL A O 1
ATOM 710 N N . SER A 1 94 ? 13.269 2.732 -18.223 1.00 85.88 94 SER A N 1
ATOM 711 C CA . SER A 1 94 ? 13.377 2.760 -19.681 1.00 85.88 94 SER A CA 1
ATOM 712 C C . SER A 1 94 ? 14.399 3.793 -20.152 1.00 85.88 94 SER A C 1
ATOM 714 O O . SER A 1 94 ? 15.213 3.493 -21.020 1.00 85.88 94 SER A O 1
ATOM 716 N N . PHE A 1 95 ? 14.387 4.992 -19.565 1.00 85.56 95 PHE A N 1
ATOM 717 C CA . PHE A 1 95 ? 15.349 6.047 -19.872 1.00 85.56 95 PHE A CA 1
ATOM 718 C C . PHE A 1 95 ? 16.782 5.646 -19.499 1.00 85.56 95 PHE A C 1
ATOM 720 O O . PHE A 1 95 ? 17.681 5.767 -20.328 1.00 85.56 95 PHE A O 1
ATOM 727 N N . ILE A 1 96 ? 16.991 5.118 -18.289 1.00 86.19 96 ILE A N 1
ATOM 728 C CA . ILE A 1 96 ? 18.305 4.651 -17.818 1.00 86.19 96 ILE A CA 1
ATOM 729 C C . ILE A 1 96 ? 18.866 3.575 -18.752 1.00 86.19 96 ILE A C 1
ATOM 731 O O . ILE A 1 96 ? 20.028 3.637 -19.148 1.00 86.19 96 ILE A O 1
ATOM 735 N N . MET A 1 97 ? 18.038 2.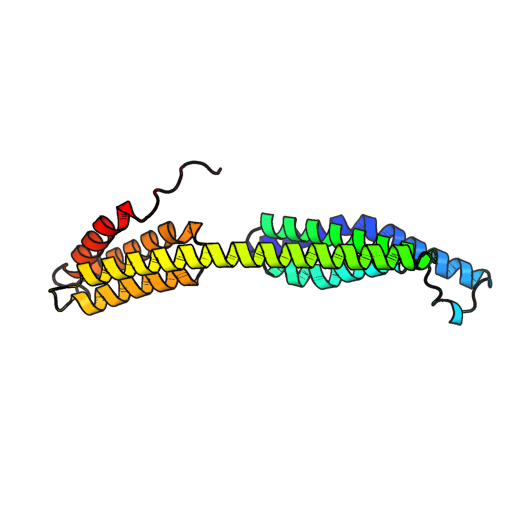607 -19.141 1.00 84.06 97 MET A N 1
ATOM 736 C CA . MET A 1 97 ? 18.450 1.535 -20.042 1.00 84.06 97 MET A CA 1
ATOM 737 C C . MET A 1 97 ? 18.769 2.073 -21.438 1.00 84.06 97 MET A C 1
ATOM 739 O O . MET A 1 97 ? 19.816 1.735 -21.971 1.00 84.06 97 MET A O 1
ATOM 743 N N . SER A 1 98 ? 17.989 3.012 -21.979 1.00 82.12 98 SER A N 1
ATOM 744 C CA . SER A 1 98 ? 18.342 3.689 -23.236 1.00 82.12 98 SER A CA 1
ATOM 745 C C . SER A 1 98 ? 19.656 4.481 -23.170 1.00 82.12 98 SER A C 1
ATOM 747 O O . SER A 1 98 ? 20.340 4.594 -24.182 1.00 82.12 98 SER A O 1
ATOM 749 N N . VAL A 1 99 ? 20.043 5.024 -22.011 1.00 84.50 99 VAL A N 1
ATOM 750 C CA . VAL A 1 99 ? 21.369 5.648 -21.825 1.00 84.50 99 VAL A CA 1
ATOM 751 C C . VAL A 1 99 ? 22.480 4.597 -21.907 1.00 84.50 99 VAL A C 1
ATOM 753 O O . VAL A 1 99 ? 23.491 4.825 -22.571 1.00 84.50 99 VAL A O 1
ATOM 756 N N . TYR A 1 100 ? 22.284 3.427 -21.291 1.00 82.06 100 TYR A N 1
ATOM 757 C CA . TYR A 1 100 ? 23.233 2.318 -21.412 1.00 82.06 100 TYR A CA 1
ATOM 758 C C . TYR A 1 100 ? 23.397 1.847 -22.861 1.00 82.06 100 TYR A C 1
ATOM 760 O O . TYR A 1 100 ? 24.522 1.599 -23.289 1.00 82.06 100 TYR A O 1
ATOM 768 N N . GLU A 1 101 ? 22.308 1.779 -23.629 1.00 80.88 101 GLU A N 1
ATOM 769 C CA . GLU A 1 101 ? 22.339 1.394 -25.049 1.00 80.88 101 GLU A CA 1
ATOM 770 C C . GLU A 1 101 ? 23.157 2.356 -25.911 1.00 80.88 101 GLU A C 1
ATOM 772 O O . GLU A 1 101 ? 23.818 1.932 -26.855 1.00 80.88 101 GLU A O 1
ATOM 777 N N . ARG A 1 102 ? 23.164 3.649 -25.566 1.00 82.19 102 ARG A N 1
ATOM 778 C CA . ARG A 1 102 ? 23.975 4.671 -26.250 1.00 82.19 102 ARG A CA 1
ATOM 779 C C . ARG A 1 102 ? 25.470 4.578 -25.926 1.00 82.19 102 ARG A C 1
ATOM 781 O O . ARG A 1 102 ? 26.251 5.359 -26.459 1.00 82.19 102 ARG A O 1
ATOM 788 N N . GLY A 1 103 ? 25.878 3.650 -25.056 1.00 82.50 103 GLY A N 1
ATOM 789 C CA . GLY A 1 103 ? 27.267 3.470 -24.631 1.00 82.50 103 GLY A CA 1
ATOM 790 C C . GLY A 1 103 ? 27.706 4.406 -23.499 1.00 82.50 103 GLY A C 1
ATOM 791 O O . GLY A 1 103 ? 28.853 4.338 -23.059 1.00 82.50 103 GLY A O 1
ATOM 792 N N . GLU A 1 104 ? 26.808 5.239 -22.966 1.00 86.25 104 GLU A N 1
ATOM 793 C CA . GLU A 1 104 ? 27.084 6.173 -21.865 1.00 86.25 104 GLU A CA 1
ATOM 794 C C . GLU A 1 104 ? 27.011 5.473 -20.494 1.00 86.25 104 GLU A C 1
ATOM 796 O O . GLU A 1 104 ? 26.226 5.819 -19.608 1.00 86.25 104 GLU A O 1
ATOM 801 N N . THR A 1 105 ? 27.845 4.452 -20.299 1.00 83.88 105 THR A N 1
ATOM 802 C CA . THR A 1 105 ? 27.785 3.558 -19.128 1.00 83.88 105 THR A CA 1
ATOM 803 C C . THR A 1 105 ? 27.966 4.280 -17.793 1.00 83.88 105 THR A C 1
ATOM 805 O O . THR A 1 105 ? 27.265 3.964 -16.832 1.00 83.88 105 THR A O 1
ATOM 808 N N . ALA A 1 106 ? 28.853 5.277 -17.723 1.00 86.62 106 ALA A N 1
ATOM 809 C CA . ALA A 1 106 ? 29.070 6.071 -16.514 1.00 86.62 106 ALA A CA 1
ATOM 810 C C . ALA A 1 106 ? 27.817 6.879 -16.119 1.00 86.62 106 ALA A C 1
ATOM 812 O O . ALA A 1 106 ? 27.450 6.935 -14.940 1.00 86.62 106 ALA A O 1
ATOM 813 N N . LEU A 1 107 ? 27.118 7.454 -17.104 1.00 85.44 107 LEU A N 1
ATOM 814 C CA . LEU A 1 107 ? 25.892 8.216 -16.877 1.00 85.44 107 LEU A CA 1
ATOM 815 C C . LEU A 1 107 ? 24.744 7.277 -16.477 1.00 85.44 107 LEU A C 1
ATOM 817 O O . LEU A 1 107 ? 24.087 7.513 -15.466 1.00 85.44 107 LEU A O 1
ATOM 821 N N . GLY A 1 108 ? 24.573 6.149 -17.173 1.00 81.88 108 GLY A N 1
ATOM 822 C CA . GLY A 1 108 ? 23.586 5.128 -16.800 1.00 81.88 108 GLY A CA 1
ATOM 823 C C . GLY A 1 108 ? 23.795 4.584 -15.378 1.00 81.88 108 GLY A C 1
ATOM 824 O O . GLY A 1 108 ? 22.841 4.462 -14.604 1.00 81.88 108 GLY A O 1
ATOM 825 N N . LEU A 1 109 ? 25.050 4.328 -14.986 1.00 87.06 109 LEU A N 1
ATOM 826 C CA . LEU A 1 109 ? 25.389 3.821 -13.650 1.00 87.06 109 LEU A CA 1
ATOM 827 C C . LEU A 1 109 ? 25.103 4.848 -12.556 1.00 87.06 109 LEU A C 1
ATOM 829 O O . LEU A 1 109 ? 24.503 4.506 -11.537 1.00 87.06 109 LEU A O 1
ATOM 833 N N . SER A 1 110 ? 25.483 6.108 -12.770 1.00 86.38 110 SER A N 1
ATOM 834 C CA . SER A 1 110 ? 25.193 7.183 -11.814 1.00 86.38 110 SER A CA 1
ATOM 835 C C . SER A 1 110 ? 23.687 7.414 -11.637 1.00 86.38 110 SER A C 1
ATOM 837 O O . SER A 1 110 ? 23.230 7.537 -10.500 1.00 86.38 110 SER A O 1
ATOM 839 N N . LEU A 1 111 ? 22.896 7.366 -12.716 1.00 88.62 111 LEU A N 1
ATOM 840 C CA . LEU A 1 111 ? 21.432 7.439 -12.636 1.00 88.62 111 LEU A CA 1
ATOM 841 C C . LEU A 1 111 ? 20.824 6.246 -11.889 1.00 88.62 111 LEU A C 1
ATOM 843 O O . LEU A 1 111 ? 19.903 6.429 -11.093 1.00 88.62 111 LEU A O 1
ATOM 847 N N . THR A 1 112 ? 21.345 5.036 -12.106 1.00 85.62 112 THR A N 1
ATOM 848 C CA . THR A 1 112 ? 20.876 3.824 -11.414 1.00 85.62 112 THR A CA 1
ATOM 849 C C . THR A 1 112 ? 21.124 3.916 -9.910 1.00 85.62 112 THR A C 1
ATOM 851 O O . THR A 1 112 ? 20.216 3.671 -9.113 1.00 85.62 112 THR A O 1
ATOM 854 N N . TRP A 1 113 ? 22.329 4.330 -9.506 1.00 88.75 113 TRP A N 1
ATOM 855 C CA . TRP A 1 113 ? 22.654 4.556 -8.097 1.00 88.75 113 TRP A CA 1
ATOM 856 C C . TRP A 1 113 ? 21.804 5.661 -7.482 1.00 88.75 113 TRP A C 1
ATOM 858 O O . TRP A 1 113 ? 21.293 5.493 -6.376 1.00 88.75 113 TRP A O 1
ATOM 868 N N . PHE A 1 114 ? 21.602 6.763 -8.204 1.00 88.75 114 PHE A N 1
ATOM 869 C CA . PHE A 1 114 ? 20.738 7.846 -7.751 1.00 88.75 114 PHE A CA 1
ATOM 870 C C . PHE A 1 114 ? 19.301 7.363 -7.516 1.00 88.75 114 PHE A C 1
ATOM 872 O O . PHE A 1 114 ? 18.739 7.609 -6.449 1.00 88.75 114 PHE A O 1
ATOM 879 N N . LEU A 1 115 ? 18.728 6.610 -8.462 1.00 87.88 115 LEU A N 1
ATOM 880 C CA . LEU A 1 115 ? 17.397 6.021 -8.317 1.00 87.88 115 LEU A CA 1
ATOM 881 C C . LEU A 1 115 ? 17.320 5.105 -7.089 1.00 87.88 115 LEU A C 1
ATOM 883 O O . LEU A 1 115 ? 16.369 5.197 -6.313 1.00 87.88 115 LEU A O 1
ATOM 887 N N . LEU A 1 116 ? 18.331 4.259 -6.881 1.00 86.69 116 LEU A N 1
ATOM 888 C CA . LEU A 1 116 ? 18.389 3.354 -5.736 1.00 86.69 116 LEU A CA 1
ATOM 889 C C . LEU A 1 116 ? 18.433 4.121 -4.408 1.00 86.69 116 LEU A C 1
ATOM 891 O O . LEU A 1 116 ? 17.668 3.805 -3.500 1.00 86.69 116 LEU A O 1
ATOM 895 N N . VAL A 1 117 ? 19.247 5.176 -4.310 1.00 91.19 117 VAL A N 1
ATOM 896 C CA . VAL A 1 117 ? 19.305 6.038 -3.118 1.00 91.19 117 VAL A CA 1
ATOM 897 C C . VAL A 1 117 ? 17.955 6.704 -2.855 1.00 91.19 117 VAL A C 1
ATOM 899 O O . VAL A 1 117 ? 17.478 6.678 -1.721 1.00 91.19 117 VAL A O 1
ATOM 902 N N . VAL A 1 118 ? 17.299 7.248 -3.884 1.00 88.88 118 VAL A N 1
ATOM 903 C CA . VAL A 1 118 ? 15.972 7.870 -3.746 1.00 88.88 118 VAL A CA 1
ATOM 904 C C . VAL A 1 118 ? 14.940 6.860 -3.240 1.00 88.88 118 VAL A C 1
ATOM 906 O O . VAL A 1 118 ? 14.177 7.171 -2.323 1.00 88.88 118 VAL A O 1
ATOM 909 N N . LEU A 1 119 ? 14.937 5.638 -3.781 1.00 85.88 119 LEU A N 1
ATOM 910 C CA . LEU A 1 119 ? 14.042 4.568 -3.334 1.00 85.88 119 LEU A CA 1
ATOM 911 C C . LEU A 1 119 ? 14.339 4.137 -1.892 1.00 85.88 119 LEU A C 1
ATOM 913 O O . LEU A 1 119 ? 13.405 3.974 -1.105 1.00 85.88 119 LEU A O 1
ATOM 917 N N . CYS A 1 120 ? 15.613 4.018 -1.510 1.00 86.62 120 CYS A N 1
ATOM 918 C CA . CYS A 1 120 ? 16.015 3.719 -0.136 1.00 86.62 120 CYS A CA 1
ATOM 919 C C . CYS A 1 120 ? 15.560 4.812 0.838 1.00 86.62 120 CYS A C 1
ATOM 921 O O . CYS A 1 120 ? 14.967 4.499 1.869 1.00 86.62 120 CYS A O 1
ATOM 923 N N . VAL A 1 121 ? 15.768 6.089 0.508 1.00 88.31 121 VAL A N 1
ATOM 924 C CA . VAL A 1 121 ? 15.316 7.216 1.339 1.00 88.31 121 VAL A CA 1
ATOM 925 C C . VAL A 1 121 ? 13.794 7.215 1.461 1.00 88.31 121 VAL A C 1
ATOM 927 O O . VAL A 1 121 ? 13.271 7.338 2.568 1.00 88.31 121 VAL A O 1
ATOM 930 N N . ALA A 1 122 ? 13.066 7.016 0.359 1.00 83.75 122 ALA A N 1
ATOM 931 C CA . ALA A 1 122 ? 11.609 6.930 0.384 1.00 83.75 122 ALA A CA 1
ATOM 932 C C . ALA A 1 122 ? 11.117 5.772 1.270 1.00 83.75 122 ALA A C 1
ATOM 934 O O . ALA A 1 122 ? 10.195 5.964 2.066 1.00 83.75 122 ALA A O 1
ATOM 935 N N . ALA A 1 123 ? 11.756 4.601 1.186 1.00 81.25 123 ALA A N 1
ATOM 936 C CA . ALA A 1 123 ? 11.442 3.445 2.021 1.00 81.25 123 ALA A CA 1
ATOM 937 C C . ALA A 1 123 ? 11.723 3.713 3.507 1.00 81.25 123 ALA A C 1
ATOM 939 O O . ALA A 1 123 ? 10.871 3.426 4.348 1.00 81.25 123 ALA A O 1
ATOM 940 N N . VAL A 1 124 ? 12.864 4.328 3.839 1.00 86.81 124 VAL A N 1
ATOM 941 C CA . VAL A 1 124 ? 13.217 4.704 5.218 1.00 86.81 124 VAL A CA 1
ATOM 942 C C . VAL A 1 124 ? 12.232 5.728 5.776 1.00 86.81 124 VAL A C 1
ATOM 944 O O . VAL A 1 124 ? 11.756 5.571 6.898 1.00 86.81 124 VAL A O 1
ATOM 947 N N . VAL A 1 125 ? 11.863 6.748 4.997 1.00 86.75 125 VAL A N 1
ATOM 948 C CA . VAL A 1 125 ? 10.879 7.760 5.412 1.00 86.75 125 VAL A CA 1
ATOM 949 C C . VAL A 1 125 ? 9.498 7.135 5.605 1.00 86.75 125 VAL A C 1
ATOM 951 O O . VAL A 1 125 ? 8.815 7.451 6.581 1.00 86.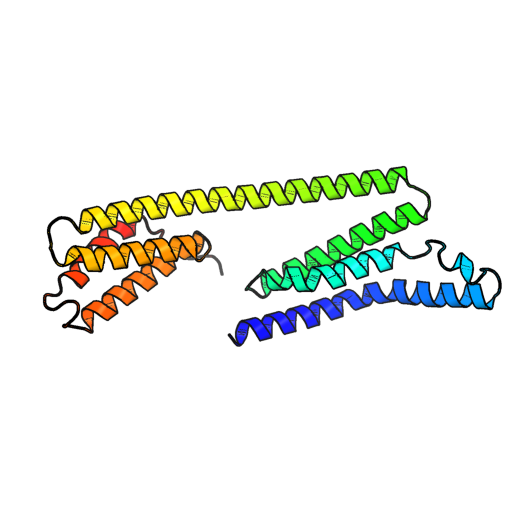75 125 VAL A O 1
ATOM 954 N N . ALA A 1 126 ? 9.072 6.248 4.703 1.00 80.75 126 ALA A N 1
ATOM 955 C CA . ALA A 1 126 ? 7.805 5.536 4.827 1.00 80.75 126 ALA A CA 1
ATOM 956 C C . ALA A 1 126 ? 7.787 4.646 6.078 1.00 80.75 126 ALA A C 1
ATOM 958 O O . ALA A 1 126 ? 6.834 4.711 6.856 1.00 80.75 126 ALA A O 1
ATOM 959 N N . TRP A 1 127 ? 8.862 3.892 6.312 1.00 80.88 127 TRP A N 1
ATOM 960 C CA . TRP A 1 127 ? 9.030 3.059 7.499 1.00 80.88 127 TRP A CA 1
ATOM 961 C C . TRP A 1 127 ? 9.035 3.887 8.784 1.00 80.88 127 TRP A C 1
ATOM 963 O O . TRP A 1 127 ? 8.315 3.566 9.726 1.00 80.88 127 TRP A O 1
ATOM 973 N N . TRP A 1 128 ? 9.773 4.998 8.814 1.00 83.38 128 TRP A N 1
ATOM 974 C CA . TRP A 1 128 ? 9.834 5.873 9.982 1.00 83.38 128 TRP A CA 1
ATOM 975 C C . TRP A 1 128 ? 8.473 6.504 10.292 1.00 83.38 128 TRP A C 1
ATOM 977 O O . TRP A 1 128 ? 8.029 6.477 11.436 1.00 83.38 128 TRP A O 1
ATOM 987 N N . ARG A 1 129 ? 7.750 6.982 9.270 1.00 80.44 129 ARG A N 1
ATOM 988 C CA . ARG A 1 129 ? 6.371 7.479 9.423 1.00 80.44 129 ARG A CA 1
ATOM 989 C C . ARG A 1 129 ? 5.404 6.398 9.898 1.00 80.44 129 ARG A C 1
ATOM 991 O O . ARG A 1 129 ? 4.464 6.705 10.623 1.00 80.44 129 ARG A O 1
ATOM 998 N N . GLN A 1 130 ? 5.579 5.156 9.456 1.00 78.56 130 GLN A N 1
ATOM 999 C CA . GLN A 1 130 ? 4.752 4.043 9.910 1.00 78.56 130 GLN A CA 1
ATOM 1000 C C . GLN A 1 130 ? 5.047 3.701 11.372 1.00 78.56 130 GLN A C 1
ATOM 1002 O O . GLN A 1 130 ? 4.117 3.475 12.141 1.00 78.56 130 GLN A O 1
ATOM 1007 N N . ARG A 1 131 ? 6.324 3.714 11.758 1.00 79.50 131 ARG A N 1
ATOM 1008 C CA . ARG A 1 131 ? 6.769 3.433 13.120 1.00 79.50 131 ARG A CA 1
ATOM 1009 C C . ARG A 1 131 ? 6.265 4.471 14.119 1.00 79.50 131 ARG A C 1
ATOM 1011 O O . ARG A 1 131 ? 5.648 4.084 15.102 1.00 79.50 131 ARG A O 1
ATOM 1018 N N . THR A 1 132 ? 6.428 5.763 13.835 1.00 77.06 132 THR A N 1
ATOM 1019 C CA . THR A 1 132 ? 5.935 6.832 14.726 1.00 77.06 132 THR A CA 1
ATOM 1020 C C . THR A 1 132 ? 4.420 6.762 14.911 1.00 77.06 132 THR A C 1
ATOM 1022 O O . THR A 1 132 ? 3.915 6.861 16.023 1.00 77.06 132 THR A O 1
ATOM 1025 N N . ARG A 1 133 ? 3.677 6.469 13.837 1.00 74.88 133 ARG A N 1
ATOM 1026 C CA . ARG A 1 133 ? 2.225 6.238 13.906 1.00 74.88 133 ARG A CA 1
ATOM 1027 C C . ARG A 1 133 ? 1.846 5.030 14.768 1.00 74.88 133 ARG A C 1
ATOM 1029 O O . ARG A 1 133 ? 0.819 5.069 15.441 1.00 74.88 133 ARG A O 1
ATOM 1036 N N . GLN A 1 134 ? 2.626 3.951 14.725 1.00 74.12 134 GLN A N 1
ATOM 1037 C CA . GLN A 1 134 ? 2.393 2.776 15.569 1.00 74.12 134 GLN A CA 1
ATOM 1038 C C . GLN A 1 134 ? 2.703 3.060 17.038 1.00 74.12 134 GLN A C 1
ATOM 1040 O O . GLN A 1 134 ? 1.943 2.627 17.899 1.00 74.12 134 GLN A O 1
ATOM 1045 N N . GLU A 1 135 ? 3.774 3.800 17.319 1.00 79.56 135 GLU A N 1
ATOM 1046 C CA . GLU A 1 135 ? 4.138 4.221 18.674 1.00 79.56 135 GLU A CA 1
ATOM 1047 C C . GLU A 1 135 ? 3.009 5.073 19.292 1.00 79.56 135 GLU A C 1
ATOM 1049 O O . GLU A 1 135 ? 2.498 4.714 20.354 1.00 79.56 135 GLU A O 1
ATOM 1054 N N . ASP A 1 136 ? 2.484 6.068 18.563 1.00 77.94 136 ASP A N 1
ATOM 1055 C CA . ASP A 1 136 ? 1.328 6.877 18.992 1.00 77.94 136 ASP A CA 1
ATOM 1056 C C . ASP A 1 136 ? 0.070 6.026 19.269 1.00 77.94 136 ASP A C 1
ATOM 1058 O O . ASP A 1 136 ? -0.666 6.250 20.238 1.00 77.94 136 ASP A O 1
ATOM 1062 N N . ALA A 1 137 ? -0.214 5.039 18.408 1.00 73.69 137 ALA A N 1
ATOM 1063 C CA . ALA A 1 137 ? -1.361 4.144 18.571 1.00 73.69 137 ALA A CA 1
ATOM 1064 C C . ALA A 1 137 ? -1.207 3.237 19.801 1.00 73.69 137 ALA A C 1
ATOM 1066 O O . ALA A 1 137 ? -2.172 3.018 20.538 1.00 73.69 137 ALA A O 1
ATOM 1067 N N . GLN A 1 138 ? 0.005 2.733 20.047 1.00 79.19 138 GLN A N 1
ATOM 1068 C CA . GLN A 1 138 ? 0.315 1.896 21.203 1.00 79.19 138 GLN A CA 1
ATOM 1069 C C . GLN A 1 138 ? 0.243 2.683 22.511 1.00 79.19 138 GLN A C 1
ATOM 1071 O O . GLN A 1 138 ? -0.302 2.176 23.491 1.00 79.19 138 GLN A O 1
ATOM 1076 N N . GLU A 1 139 ? 0.746 3.918 22.545 1.00 82.00 139 GLU A N 1
ATOM 1077 C CA . GLU A 1 139 ? 0.641 4.784 23.722 1.00 82.00 139 GLU A CA 1
ATOM 1078 C C . GLU A 1 139 ? -0.817 5.084 24.071 1.00 82.00 139 GLU A C 1
ATOM 1080 O O . GLU A 1 139 ? -1.229 4.907 25.223 1.00 82.00 139 GLU A O 1
ATOM 1085 N N . LYS A 1 140 ? -1.637 5.428 23.070 1.00 78.75 140 LYS A N 1
ATOM 1086 C CA . LYS A 1 140 ? -3.086 5.588 23.251 1.00 78.75 140 LYS A CA 1
ATOM 1087 C C . LYS A 1 140 ? -3.755 4.310 23.754 1.00 78.75 140 LYS A C 1
ATOM 1089 O O . LYS A 1 140 ? -4.550 4.368 24.690 1.00 78.75 140 LYS A O 1
ATOM 1094 N N . ALA A 1 141 ? -3.430 3.156 23.170 1.00 79.56 141 ALA A N 1
ATOM 1095 C CA . ALA A 1 141 ? -3.987 1.872 23.589 1.00 79.56 141 ALA A CA 1
ATOM 1096 C C . ALA A 1 141 ? -3.611 1.532 25.041 1.00 79.56 141 ALA A C 1
ATOM 1098 O O . ALA A 1 141 ? -4.459 1.062 25.797 1.00 79.56 141 ALA A O 1
ATOM 1099 N N . ARG A 1 142 ? -2.375 1.827 25.469 1.00 84.00 142 ARG A N 1
ATOM 1100 C CA . ARG A 1 142 ? -1.935 1.657 26.866 1.00 84.00 142 ARG A CA 1
ATOM 1101 C C . ARG A 1 142 ? -2.695 2.575 27.821 1.00 84.00 142 ARG A C 1
ATOM 1103 O O . ARG A 1 142 ? -3.111 2.116 28.884 1.00 84.00 142 ARG A O 1
ATOM 1110 N N . LEU A 1 143 ? -2.913 3.836 27.442 1.00 84.06 143 LEU A N 1
ATOM 1111 C CA . LEU A 1 143 ? -3.733 4.786 28.206 1.00 84.06 143 LEU A CA 1
ATOM 1112 C C . LEU A 1 143 ? -5.168 4.275 28.379 1.00 84.06 143 LEU A C 1
ATOM 1114 O O . LEU A 1 143 ? -5.671 4.210 29.498 1.00 84.06 143 LEU A O 1
ATOM 1118 N N . LEU A 1 144 ? -5.800 3.832 27.293 1.00 81.62 144 LEU A N 1
ATOM 1119 C CA . LEU A 1 144 ? -7.158 3.286 27.318 1.00 81.62 144 LEU A CA 1
ATOM 1120 C C . LEU A 1 144 ? -7.236 1.981 28.124 1.00 81.62 144 LEU A C 1
ATOM 1122 O O . LEU A 1 144 ? -8.157 1.800 28.914 1.00 81.62 144 LEU A O 1
ATOM 1126 N N . ALA A 1 145 ? -6.244 1.098 28.007 1.00 82.00 145 ALA A N 1
ATOM 1127 C CA . ALA A 1 145 ? -6.176 -0.126 28.803 1.00 82.00 145 ALA A CA 1
ATOM 1128 C C . ALA A 1 145 ? -6.023 0.168 30.305 1.00 82.00 145 ALA A C 1
ATOM 1130 O O . ALA A 1 145 ? -6.584 -0.549 31.136 1.00 82.00 145 ALA A O 1
ATOM 1131 N N . ARG A 1 146 ? -5.293 1.232 30.664 1.00 84.25 146 ARG A N 1
ATOM 1132 C CA . ARG A 1 146 ? -5.182 1.702 32.050 1.00 84.25 146 ARG A CA 1
ATOM 1133 C C . ARG A 1 146 ? -6.533 2.182 32.579 1.00 84.25 146 ARG A C 1
ATOM 1135 O O . ARG A 1 146 ? -6.951 1.717 33.634 1.00 84.25 146 ARG A O 1
ATOM 1142 N N . ILE A 1 147 ? -7.246 3.007 31.809 1.00 82.94 147 ILE A N 1
ATOM 1143 C CA . ILE A 1 147 ? -8.596 3.479 32.158 1.00 82.94 147 ILE A CA 1
ATOM 1144 C C . ILE A 1 147 ? -9.551 2.289 32.344 1.00 82.94 147 ILE A C 1
ATOM 1146 O O . ILE A 1 147 ? -10.287 2.253 33.326 1.00 82.94 147 ILE A O 1
ATOM 1150 N N . ALA A 1 148 ? -9.490 1.283 31.461 1.00 78.69 148 ALA A N 1
ATOM 1151 C CA . ALA A 1 148 ? -10.319 0.077 31.546 1.00 78.69 148 ALA A CA 1
ATOM 1152 C C . ALA A 1 148 ? -10.071 -0.721 32.837 1.00 78.69 148 ALA A C 1
ATOM 1154 O O . ALA A 1 148 ? -11.016 -1.181 33.480 1.00 78.69 148 ALA A O 1
ATOM 1155 N N . ARG A 1 149 ? -8.802 -0.856 33.247 1.00 80.00 149 ARG A N 1
ATOM 1156 C CA . ARG A 1 149 ? -8.427 -1.501 34.516 1.00 80.00 149 ARG A CA 1
ATOM 1157 C C . ARG A 1 149 ? -8.924 -0.715 35.723 1.00 80.00 149 ARG A C 1
ATOM 1159 O O . ARG A 1 149 ? -9.456 -1.315 36.645 1.00 80.00 149 ARG A O 1
ATOM 1166 N N . GLU A 1 150 ? -8.804 0.608 35.702 1.00 82.56 150 GLU A N 1
ATOM 1167 C CA . GLU A 1 150 ? -9.287 1.472 36.786 1.00 82.56 150 GLU A CA 1
ATOM 1168 C C . GLU A 1 150 ? -10.818 1.460 36.911 1.00 82.56 150 GLU A C 1
ATOM 1170 O O . GLU A 1 150 ? -11.345 1.603 38.010 1.00 82.56 150 GLU A O 1
ATOM 1175 N N . THR A 1 151 ? -11.552 1.272 35.810 1.00 76.31 151 THR A N 1
ATOM 1176 C CA . THR A 1 151 ? -13.020 1.136 35.838 1.00 76.31 151 THR A CA 1
ATOM 1177 C C . THR A 1 151 ? -13.518 -0.220 36.327 1.00 76.31 151 THR A C 1
ATOM 1179 O O . THR A 1 151 ? -14.683 -0.318 36.694 1.00 76.31 151 THR A O 1
ATOM 1182 N N . ALA A 1 152 ? -12.660 -1.243 36.335 1.00 71.00 152 ALA A N 1
ATOM 1183 C CA . ALA A 1 152 ? -13.008 -2.612 36.718 1.00 71.00 152 ALA A CA 1
ATOM 1184 C C . ALA A 1 152 ? -12.825 -2.909 38.218 1.00 71.00 152 ALA A C 1
ATOM 1186 O O . ALA A 1 152 ? -13.208 -3.977 38.691 1.00 71.00 152 ALA A O 1
ATOM 1187 N N . VAL A 1 153 ? -12.209 -1.997 38.977 1.00 68.38 153 VAL A N 1
ATOM 1188 C CA . VAL A 1 153 ? -11.899 -2.222 40.394 1.00 68.38 153 VAL A CA 1
ATOM 1189 C C . VAL A 1 153 ? -13.189 -2.236 41.220 1.00 68.38 153 VAL A C 1
ATOM 1191 O O . VAL A 1 153 ? -13.837 -1.202 41.369 1.00 68.38 153 VAL A O 1
ATOM 1194 N N . GLY A 1 154 ? -13.525 -3.397 41.796 1.00 62.34 154 GLY A N 1
ATOM 1195 C CA . GLY A 1 154 ? -14.546 -3.528 42.845 1.00 62.34 154 GLY A CA 1
ATOM 1196 C C . GLY A 1 154 ? -15.786 -4.368 42.518 1.00 62.34 154 GLY A C 1
ATOM 1197 O O . GLY A 1 154 ? -16.626 -4.512 43.401 1.00 62.34 154 GLY A O 1
ATOM 1198 N N . GLU A 1 155 ? -15.920 -4.948 41.319 1.00 62.31 155 GLU A N 1
ATOM 1199 C CA . GLU A 1 155 ? -17.105 -5.748 40.947 1.00 62.31 155 GLU A CA 1
ATOM 1200 C C . GLU A 1 155 ? -16.712 -7.126 40.353 1.00 62.31 155 GLU A C 1
ATOM 1202 O O . GLU A 1 155 ? -15.859 -7.191 39.472 1.00 62.31 155 GLU A O 1
ATOM 1207 N N . PRO A 1 156 ? -17.303 -8.256 40.795 1.00 59.50 156 PRO A N 1
ATOM 1208 C CA . PRO A 1 156 ? -16.943 -9.603 40.317 1.00 59.50 156 PRO A CA 1
ATOM 1209 C C . PRO A 1 156 ? -17.359 -9.880 38.860 1.00 59.50 156 PRO A C 1
ATOM 1211 O O . PRO A 1 156 ? -16.721 -10.667 38.168 1.00 59.50 156 PRO A O 1
ATOM 1214 N N . THR A 1 157 ? -18.388 -9.193 38.365 1.00 60.41 157 THR A N 1
ATOM 1215 C CA . THR A 1 157 ? -18.820 -9.161 36.954 1.00 60.41 157 THR A CA 1
ATOM 1216 C C . THR A 1 157 ? -17.899 -8.312 36.068 1.00 60.41 157 THR A C 1
ATOM 1218 O O . THR A 1 157 ? -17.987 -8.382 34.839 1.00 60.41 157 THR A O 1
ATOM 1221 N N . ALA A 1 158 ? -16.977 -7.547 36.665 1.00 66.00 158 ALA A N 1
ATOM 1222 C CA . ALA A 1 158 ? -16.093 -6.649 35.935 1.00 66.00 158 ALA A CA 1
ATOM 1223 C C . ALA A 1 158 ? -15.057 -7.381 35.078 1.00 66.00 158 ALA A C 1
ATOM 1225 O O . ALA A 1 158 ? -14.665 -6.842 34.050 1.00 66.00 158 ALA A O 1
ATOM 1226 N N . ASP A 1 159 ? -14.632 -8.599 35.436 1.00 76.25 159 ASP A N 1
ATOM 1227 C CA . ASP A 1 159 ? -13.541 -9.296 34.732 1.00 76.25 159 ASP A CA 1
ATOM 1228 C C . ASP A 1 159 ? -13.899 -9.628 33.269 1.00 76.25 159 ASP A C 1
ATOM 1230 O O . ASP A 1 159 ? -13.106 -9.397 32.353 1.00 76.25 159 ASP A O 1
ATOM 1234 N N . THR A 1 160 ? -15.126 -10.091 33.008 1.00 79.38 160 THR A N 1
ATOM 1235 C CA . THR A 1 160 ? -15.581 -10.432 31.648 1.00 79.38 160 THR A CA 1
ATOM 1236 C C . THR A 1 160 ? -15.723 -9.186 30.775 1.00 79.38 160 THR A C 1
ATOM 1238 O O . THR A 1 160 ? -15.212 -9.141 29.656 1.00 79.38 160 THR A O 1
ATOM 1241 N N . VAL A 1 161 ? -16.363 -8.137 31.296 1.00 80.94 161 VAL A N 1
ATOM 1242 C CA . VAL A 1 161 ? -16.571 -6.877 30.565 1.00 80.94 161 VAL A CA 1
ATOM 1243 C C . VAL A 1 161 ? -15.247 -6.139 30.366 1.00 80.94 161 VAL A C 1
ATOM 1245 O O . VAL A 1 161 ? -14.985 -5.611 29.287 1.00 80.94 161 VAL A O 1
ATOM 1248 N N . GLN A 1 162 ? -14.348 -6.182 31.349 1.00 82.62 162 GLN A N 1
ATOM 1249 C CA . GLN A 1 162 ? -12.982 -5.679 31.228 1.00 82.62 162 GLN A CA 1
ATOM 1250 C C . GLN A 1 162 ? -12.214 -6.392 30.114 1.00 82.62 162 GLN A C 1
ATOM 1252 O O . GLN A 1 162 ? -11.555 -5.726 29.316 1.00 82.62 162 GLN A O 1
ATOM 1257 N N . LYS A 1 163 ? -12.298 -7.726 30.027 1.00 83.94 163 LYS A N 1
ATOM 1258 C CA . LYS A 1 163 ? -11.672 -8.501 28.945 1.00 83.94 163 LYS A CA 1
ATOM 1259 C C . LYS A 1 163 ? -12.244 -8.134 27.576 1.00 83.94 163 LYS A C 1
ATOM 1261 O O . LYS A 1 163 ? -11.465 -7.995 26.637 1.00 83.94 163 LYS A O 1
ATOM 1266 N N . LEU A 1 164 ? -13.554 -7.902 27.467 1.00 84.88 164 LEU A N 1
ATOM 1267 C CA . LEU A 1 164 ? -14.190 -7.433 26.228 1.00 84.88 164 LEU A CA 1
ATOM 1268 C C . LEU A 1 164 ? -13.709 -6.030 25.828 1.00 84.88 164 LEU A C 1
ATOM 1270 O O . LEU A 1 164 ? -13.342 -5.815 24.675 1.00 84.88 164 LEU A O 1
ATOM 1274 N N . ILE A 1 165 ? -13.627 -5.092 26.778 1.00 85.00 165 ILE A N 1
ATOM 1275 C CA . ILE A 1 165 ? -13.104 -3.735 26.539 1.00 85.00 165 ILE A CA 1
ATOM 1276 C C . ILE A 1 165 ? -11.628 -3.791 26.120 1.00 85.00 165 ILE A C 1
ATOM 1278 O O . ILE A 1 165 ? -11.235 -3.154 25.144 1.00 85.00 165 ILE A O 1
ATOM 1282 N N . LEU A 1 166 ? -10.801 -4.576 26.817 1.00 85.50 166 LEU A N 1
ATOM 1283 C CA . LEU A 1 166 ? -9.391 -4.766 26.466 1.00 85.50 166 LEU A CA 1
ATOM 1284 C C . LEU A 1 166 ? -9.229 -5.436 25.096 1.00 85.50 166 LEU A C 1
ATOM 1286 O O . LEU A 1 166 ? -8.353 -5.035 24.331 1.00 85.50 166 LEU A O 1
ATOM 1290 N N . GLY A 1 167 ? -10.089 -6.401 24.767 1.00 83.56 167 GLY A N 1
ATOM 1291 C CA . GLY A 1 167 ? -10.153 -7.035 23.453 1.00 83.56 167 GLY A CA 1
ATOM 1292 C C . GLY A 1 167 ? -10.487 -6.031 22.351 1.00 83.56 167 GLY A C 1
ATOM 1293 O O . GLY A 1 167 ? -9.783 -5.976 21.347 1.00 83.56 167 GLY A O 1
ATOM 1294 N N . ALA A 1 168 ? -11.478 -5.165 22.572 1.00 84.00 168 ALA A N 1
ATOM 1295 C CA . ALA A 1 168 ? -11.844 -4.104 21.636 1.00 84.00 168 ALA A CA 1
ATOM 1296 C C . ALA A 1 168 ? -10.715 -3.077 21.437 1.00 84.00 168 ALA A C 1
ATOM 1298 O O . ALA A 1 168 ? -10.463 -2.654 20.306 1.00 84.00 168 ALA A O 1
ATOM 1299 N N . ILE A 1 169 ? -10.002 -2.699 22.508 1.00 84.12 169 ILE A N 1
ATOM 1300 C CA . ILE A 1 169 ? -8.822 -1.816 22.436 1.00 84.12 169 ILE A CA 1
ATOM 1301 C C . ILE A 1 169 ? -7.706 -2.488 21.633 1.00 84.12 169 ILE A C 1
ATOM 1303 O O . ILE A 1 169 ? -7.145 -1.869 20.728 1.00 84.12 169 ILE A O 1
ATOM 1307 N N . TRP A 1 170 ? -7.401 -3.754 21.933 1.00 83.00 170 TRP A N 1
ATOM 1308 C CA . TRP A 1 170 ? -6.365 -4.509 21.236 1.00 83.00 170 TRP A CA 1
ATOM 1309 C C . TRP A 1 170 ? -6.693 -4.657 19.748 1.00 83.00 170 TRP A C 1
ATOM 1311 O O . TRP A 1 170 ? -5.886 -4.254 18.910 1.00 83.00 170 TRP A O 1
ATOM 1321 N N . GLN A 1 171 ? -7.899 -5.119 19.412 1.00 81.69 171 GLN A N 1
ATOM 1322 C CA . GLN A 1 171 ? -8.343 -5.290 18.030 1.00 81.69 171 GLN A CA 1
ATOM 1323 C C . GLN A 1 171 ? -8.304 -3.962 17.262 1.00 81.69 171 GLN A C 1
ATOM 1325 O O . GLN A 1 171 ? -7.758 -3.898 16.161 1.00 81.69 171 GLN A O 1
ATOM 1330 N N . SER A 1 172 ? -8.777 -2.874 17.879 1.00 80.44 172 SER A N 1
ATOM 1331 C CA . SER A 1 172 ? -8.740 -1.535 17.272 1.00 80.44 172 SER A CA 1
ATOM 1332 C C . SER A 1 172 ? -7.317 -0.998 17.078 1.00 80.44 172 SER A C 1
ATOM 1334 O O . SER A 1 172 ? -7.100 -0.178 16.190 1.00 80.44 172 SER A O 1
ATOM 1336 N N . SER A 1 173 ? -6.349 -1.443 17.888 1.00 75.19 173 SER A N 1
ATOM 1337 C CA . SER A 1 173 ? -4.939 -1.042 17.779 1.00 75.19 173 SER A CA 1
ATOM 1338 C C . SER A 1 173 ? -4.139 -1.850 16.751 1.00 75.19 173 SER A C 1
ATOM 1340 O O . SER A 1 173 ? -3.180 -1.331 16.184 1.00 75.19 173 SER A O 1
ATOM 1342 N N . VAL A 1 174 ? -4.525 -3.108 16.506 1.00 73.31 174 VAL A N 1
ATOM 1343 C CA . VAL A 1 174 ? -3.810 -4.031 15.610 1.00 73.31 174 VAL A CA 1
ATOM 1344 C C . VAL A 1 174 ? -4.343 -3.961 14.180 1.00 73.31 174 VAL A C 1
ATOM 1346 O O . VAL A 1 17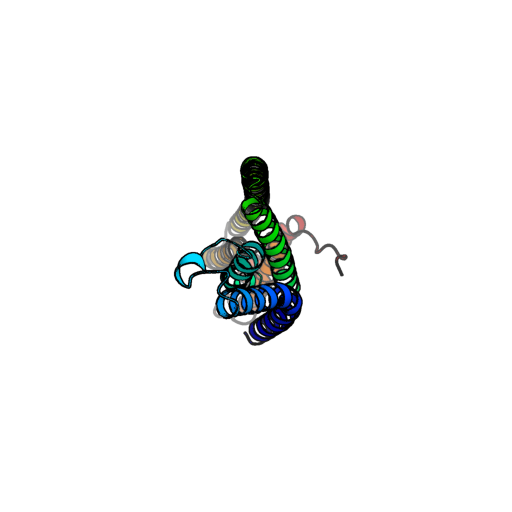4 ? -3.563 -4.073 13.235 1.00 73.31 174 VAL A O 1
ATOM 1349 N N . GLU A 1 175 ? -5.653 -3.779 13.995 1.00 65.50 175 GLU A N 1
ATOM 1350 C CA . GLU A 1 175 ? -6.265 -3.997 12.683 1.00 65.50 175 GLU A CA 1
ATOM 1351 C C . GLU A 1 175 ? -6.056 -2.876 11.655 1.00 65.50 175 GLU A C 1
ATOM 1353 O O . GLU A 1 175 ? -6.128 -3.201 10.472 1.00 65.50 175 GLU A O 1
ATOM 1358 N N . GLU A 1 176 ? -5.827 -1.597 12.014 1.00 57.16 176 GLU A N 1
ATOM 1359 C CA . GLU A 1 176 ? -5.572 -0.535 11.012 1.00 57.16 176 GLU A CA 1
ATOM 1360 C C . GLU A 1 176 ? -5.220 0.868 11.570 1.00 57.16 176 GLU A C 1
ATOM 1362 O O . GLU A 1 176 ? -5.129 1.079 12.773 1.00 57.16 176 GLU A O 1
ATOM 1367 N N . SER A 1 177 ? -4.988 1.821 10.647 1.00 56.09 177 SER A N 1
ATOM 1368 C CA . SER A 1 177 ? -4.487 3.199 10.834 1.00 56.09 177 SER A CA 1
ATOM 1369 C C . SER A 1 177 ? -4.924 3.913 12.135 1.00 56.09 177 SER A C 1
ATOM 1371 O O . SER A 1 177 ? -6.128 3.951 12.424 1.00 56.09 177 SER A O 1
ATOM 1373 N N . PRO A 1 178 ? -3.994 4.606 12.837 1.00 59.19 178 PRO A N 1
ATOM 1374 C CA . PRO A 1 178 ? -4.260 5.335 14.085 1.00 59.19 178 PRO A CA 1
ATOM 1375 C C . PRO A 1 178 ? -5.397 6.355 13.987 1.00 59.19 178 PRO A C 1
ATOM 1377 O O . PRO A 1 178 ? -6.051 6.653 14.983 1.00 59.19 178 PRO A O 1
ATOM 1380 N N . ASP A 1 179 ? -5.651 6.870 12.783 1.00 63.84 179 ASP A N 1
ATOM 1381 C CA . ASP A 1 179 ? -6.707 7.850 12.519 1.00 63.84 179 ASP A CA 1
ATOM 1382 C C . ASP A 1 179 ? -8.123 7.264 12.672 1.00 63.84 179 ASP A C 1
ATOM 1384 O O . ASP A 1 179 ? -9.083 8.009 12.853 1.00 63.84 179 ASP A O 1
ATOM 1388 N N . THR A 1 180 ? -8.263 5.936 12.606 1.00 72.56 180 THR A N 1
ATOM 1389 C CA . THR A 1 180 ? -9.557 5.232 12.691 1.00 72.56 180 THR A CA 1
ATOM 1390 C C . THR A 1 180 ? -9.774 4.494 14.008 1.00 72.56 180 THR A C 1
ATOM 1392 O O . THR A 1 180 ? -10.880 4.007 14.252 1.00 72.56 180 THR A O 1
ATOM 1395 N N . LEU A 1 181 ? -8.753 4.454 14.872 1.00 75.44 181 LEU A N 1
ATOM 1396 C CA . LEU A 1 181 ? -8.796 3.777 16.169 1.00 75.44 181 LEU A CA 1
ATOM 1397 C C . LEU A 1 181 ? -9.951 4.305 17.023 1.00 75.44 181 LEU A C 1
ATOM 1399 O O . LEU A 1 181 ? -10.744 3.519 17.531 1.00 75.44 181 LEU A O 1
ATOM 1403 N N . ASP A 1 182 ? -10.099 5.629 17.112 1.00 79.12 182 ASP A N 1
ATOM 1404 C CA . ASP A 1 182 ? -11.116 6.264 17.956 1.00 79.12 182 ASP A CA 1
ATOM 1405 C C . ASP A 1 182 ? -12.544 5.902 17.492 1.00 79.12 182 ASP A C 1
ATOM 1407 O O . ASP A 1 182 ? -13.423 5.616 18.307 1.00 79.12 182 ASP A O 1
ATOM 1411 N N . GLN A 1 183 ? -12.779 5.864 16.174 1.00 81.75 183 GLN A N 1
ATOM 1412 C CA . GLN A 1 183 ? -14.084 5.528 15.595 1.00 81.75 183 GLN A CA 1
ATOM 1413 C C . GLN A 1 183 ? -14.412 4.038 15.754 1.00 81.75 183 GLN A C 1
ATOM 1415 O O . GLN A 1 183 ? -15.537 3.700 16.124 1.00 81.75 183 GLN A O 1
ATOM 1420 N N . ARG A 1 184 ? -13.440 3.151 15.508 1.00 79.75 184 ARG A N 1
ATOM 1421 C CA . ARG A 1 184 ? -13.624 1.701 15.657 1.00 79.75 184 ARG A CA 1
ATOM 1422 C C . ARG A 1 184 ? -13.807 1.293 17.100 1.00 79.75 184 ARG A C 1
ATOM 1424 O O . ARG A 1 184 ? -14.707 0.514 17.384 1.00 79.75 184 ARG A O 1
ATOM 1431 N N . LEU A 1 185 ? -13.016 1.859 18.005 1.00 84.75 185 LEU A N 1
ATOM 1432 C CA . LEU A 1 185 ? -13.156 1.577 19.422 1.00 84.75 185 LEU A CA 1
ATOM 1433 C C . LEU A 1 185 ? -14.536 2.016 19.920 1.00 84.75 185 LEU A C 1
ATOM 1435 O O . LEU A 1 185 ? -15.202 1.245 20.600 1.00 84.75 185 LEU A O 1
ATOM 1439 N N . ARG A 1 186 ? -15.020 3.201 19.518 1.00 84.88 186 ARG A N 1
ATOM 1440 C CA . ARG A 1 186 ? -16.399 3.628 19.814 1.00 84.88 186 ARG A CA 1
ATOM 1441 C C . ARG A 1 186 ? -17.431 2.653 19.251 1.00 84.88 186 ARG A C 1
ATOM 1443 O O . ARG A 1 186 ? -18.357 2.292 19.964 1.00 84.88 186 ARG A O 1
ATOM 1450 N N . GLN A 1 187 ? -17.272 2.210 18.006 1.00 87.62 187 GLN A N 1
ATOM 1451 C CA . GLN A 1 187 ? -18.186 1.250 17.385 1.00 87.62 187 GLN A CA 1
ATOM 1452 C C . GLN A 1 187 ? -18.183 -0.105 18.111 1.00 87.62 187 GLN A C 1
ATOM 1454 O O . GLN A 1 187 ? -19.250 -0.641 18.394 1.00 87.62 187 GLN A O 1
ATOM 1459 N N . ALA A 1 188 ? -17.008 -0.632 18.455 1.00 85.94 188 ALA A N 1
ATOM 1460 C CA . ALA A 1 188 ? -16.857 -1.891 19.177 1.00 85.94 188 ALA A CA 1
ATOM 1461 C C . ALA A 1 188 ? -17.456 -1.805 20.587 1.00 85.94 188 ALA A C 1
ATOM 1463 O O . ALA A 1 188 ? -18.194 -2.694 20.995 1.00 85.94 188 ALA A O 1
ATOM 1464 N N . LEU A 1 189 ? -17.213 -0.708 21.309 1.00 87.12 189 LEU A N 1
ATOM 1465 C CA . LEU A 1 189 ? -17.783 -0.493 22.642 1.00 87.12 189 LEU A CA 1
ATOM 1466 C C . LEU A 1 189 ? -19.299 -0.304 22.601 1.00 87.12 189 LEU A C 1
ATOM 1468 O O . LEU A 1 189 ? -19.985 -0.814 23.478 1.00 87.12 189 LEU A O 1
ATOM 1472 N N . MET A 1 190 ? -19.832 0.378 21.584 1.00 88.69 190 MET A N 1
ATOM 1473 C CA . MET A 1 190 ? -21.280 0.485 21.383 1.00 88.69 190 MET A CA 1
ATOM 1474 C C . MET A 1 190 ? -21.910 -0.865 21.027 1.00 88.69 190 MET A C 1
ATOM 1476 O O . MET A 1 190 ? -23.011 -1.141 21.491 1.00 88.69 190 MET A O 1
ATOM 1480 N N . SER A 1 191 ? -21.210 -1.715 20.267 1.00 90.19 191 SER A N 1
ATOM 1481 C CA . SER A 1 191 ? -21.642 -3.094 20.005 1.00 90.19 191 SER A CA 1
ATOM 1482 C C . SER A 1 191 ? -21.688 -3.905 21.296 1.00 90.19 191 SER A C 1
ATOM 1484 O O . SER A 1 191 ? -22.736 -4.436 21.627 1.00 90.19 191 SER A O 1
ATOM 1486 N N . ILE A 1 192 ? -20.598 -3.910 22.077 1.00 87.12 192 ILE A N 1
ATOM 1487 C CA . ILE A 1 192 ? -20.534 -4.607 23.374 1.00 87.12 192 ILE A CA 1
ATOM 1488 C C . ILE A 1 192 ? -21.638 -4.101 24.309 1.00 87.12 192 ILE A C 1
ATOM 1490 O O . ILE A 1 192 ? -22.303 -4.889 24.972 1.00 87.12 192 ILE A O 1
ATOM 1494 N N . ARG A 1 193 ? -21.861 -2.783 24.356 1.00 90.00 193 ARG A N 1
ATOM 1495 C CA . ARG A 1 193 ? -22.935 -2.172 25.144 1.00 90.00 193 ARG A CA 1
ATOM 1496 C C . ARG A 1 193 ? -24.319 -2.655 24.703 1.00 90.00 193 ARG A C 1
ATOM 1498 O O . ARG A 1 193 ? -25.141 -2.928 25.569 1.00 90.00 193 ARG A O 1
ATOM 1505 N N . GLY A 1 194 ? -24.573 -2.731 23.394 1.00 87.88 194 GLY A N 1
ATOM 1506 C CA . GLY A 1 194 ? -25.817 -3.261 22.829 1.00 87.88 194 GLY A CA 1
ATOM 1507 C C . GLY A 1 194 ? -26.018 -4.731 23.186 1.00 87.88 194 GLY A C 1
ATOM 1508 O O . GLY A 1 194 ? -27.039 -5.076 23.765 1.00 87.88 194 GLY A O 1
ATOM 1509 N N . ASP A 1 195 ? -24.994 -5.560 22.975 1.00 87.62 195 ASP A N 1
ATOM 1510 C CA . ASP A 1 195 ? -25.031 -6.995 23.281 1.00 87.62 195 ASP A CA 1
ATOM 1511 C C . ASP A 1 195 ? -25.299 -7.268 24.774 1.00 87.62 195 ASP A C 1
ATOM 1513 O O . ASP A 1 195 ? -26.012 -8.210 25.117 1.00 87.62 195 ASP A O 1
ATOM 1517 N N . LEU A 1 196 ? -24.754 -6.436 25.672 1.00 86.50 196 LEU A N 1
ATOM 1518 C CA . LEU A 1 196 ? -25.011 -6.519 27.115 1.00 86.50 196 LEU A CA 1
ATOM 1519 C C . LEU A 1 196 ? -26.414 -6.020 27.494 1.00 86.50 196 LEU A C 1
ATOM 1521 O O . LEU A 1 196 ? -27.037 -6.590 28.385 1.00 86.50 196 LEU A O 1
ATOM 1525 N N . ALA A 1 197 ? -26.916 -4.969 26.839 1.00 87.31 197 ALA A N 1
ATOM 1526 C CA . ALA A 1 197 ? -28.240 -4.412 27.118 1.00 87.31 197 ALA A CA 1
ATOM 1527 C C . ALA A 1 197 ? -29.376 -5.318 26.614 1.00 87.31 197 ALA A C 1
ATOM 1529 O O . ALA A 1 197 ? -30.399 -5.452 27.286 1.00 87.31 197 ALA A O 1
ATOM 1530 N N . ASP A 1 198 ? -29.179 -5.955 25.460 1.00 88.38 198 ASP A N 1
ATOM 1531 C CA . ASP A 1 198 ? -30.181 -6.796 24.803 1.00 88.38 198 ASP A CA 1
ATOM 1532 C C . ASP A 1 198 ? -30.200 -8.233 25.351 1.00 88.38 198 ASP A C 1
ATOM 1534 O O . ASP A 1 198 ? -31.138 -8.986 25.081 1.00 88.38 198 ASP A O 1
ATOM 1538 N N . ASN A 1 199 ? -29.189 -8.626 26.139 1.00 84.62 199 ASN A N 1
ATOM 1539 C CA . ASN A 1 199 ? -29.073 -9.976 26.679 1.00 84.62 199 ASN A CA 1
ATOM 1540 C C . ASN A 1 199 ? -28.951 -10.012 28.218 1.00 84.62 199 ASN A C 1
ATOM 1542 O O . ASN A 1 199 ? -27.843 -10.036 28.768 1.00 84.62 199 ASN A O 1
ATOM 1546 N N . PRO A 1 200 ? -30.085 -10.135 28.937 1.00 81.75 200 PRO A N 1
ATOM 1547 C CA . PRO A 1 200 ? -30.111 -10.211 30.396 1.00 81.75 200 PRO A CA 1
ATOM 1548 C C . PRO A 1 200 ? -29.343 -11.403 30.976 1.00 81.75 200 PRO A C 1
ATOM 1550 O O . PRO A 1 200 ? -29.003 -11.380 32.153 1.00 81.75 200 PRO A O 1
ATOM 1553 N N . SER A 1 201 ? -29.055 -12.453 30.192 1.00 82.62 201 SER A N 1
ATOM 1554 C CA . SER A 1 201 ? -28.233 -13.566 30.683 1.00 82.62 201 SER A CA 1
ATOM 1555 C C . SER A 1 201 ? -26.749 -13.203 30.788 1.00 82.62 201 SER A C 1
ATOM 1557 O O . SER A 1 201 ? -26.019 -13.857 31.528 1.00 82.62 201 SER A O 1
ATOM 1559 N N . LEU A 1 202 ? -26.294 -12.197 30.032 1.00 77.56 202 LEU A N 1
ATOM 1560 C CA . LEU A 1 202 ? -24.914 -11.703 30.055 1.00 77.56 202 LEU A CA 1
ATOM 1561 C C . LEU A 1 202 ? -24.716 -10.592 31.094 1.00 77.56 202 LEU A C 1
ATOM 1563 O O . LEU A 1 202 ? -23.639 -10.505 31.680 1.00 77.56 202 LEU A O 1
ATOM 1567 N N . ASP A 1 203 ? -25.743 -9.773 31.343 1.00 81.75 203 ASP A N 1
ATOM 1568 C CA . ASP A 1 203 ? -25.708 -8.693 32.338 1.00 81.75 203 ASP A CA 1
ATOM 1569 C C . ASP A 1 203 ? -27.033 -8.559 33.120 1.00 81.75 203 ASP A C 1
ATOM 1571 O O . ASP A 1 203 ? -27.762 -7.573 32.973 1.00 81.75 203 ASP A O 1
ATOM 1575 N N . PRO A 1 204 ? -27.366 -9.527 33.994 1.00 78.44 204 PRO A N 1
ATOM 1576 C CA . PRO A 1 204 ? -28.661 -9.577 34.684 1.00 78.44 204 PRO A CA 1
ATOM 1577 C C . PRO A 1 204 ? -28.924 -8.388 35.619 1.00 78.44 204 PRO A C 1
ATOM 1579 O O . PRO A 1 204 ? -30.068 -8.135 35.996 1.00 78.44 204 PRO A O 1
ATOM 1582 N N . HIS A 1 205 ? -27.882 -7.647 36.001 1.00 84.06 205 HIS A N 1
ATOM 1583 C CA . HIS A 1 205 ? -27.974 -6.498 36.904 1.00 84.06 205 HIS A CA 1
ATOM 1584 C C . HIS A 1 205 ? -27.631 -5.159 36.229 1.00 84.06 205 HIS A C 1
ATOM 1586 O O . HIS A 1 205 ? -27.597 -4.128 36.908 1.00 84.06 205 HIS A O 1
ATOM 1592 N N . GLY A 1 206 ? -27.369 -5.146 34.917 1.00 82.88 206 GLY A N 1
ATOM 1593 C CA . GLY A 1 206 ? -26.968 -3.937 34.187 1.00 82.88 206 GLY A CA 1
ATOM 1594 C C . GLY A 1 206 ? -25.615 -3.357 34.634 1.00 82.88 206 GLY A C 1
ATOM 1595 O O . GLY A 1 206 ? -25.358 -2.165 34.447 1.00 82.88 206 GLY A O 1
ATOM 1596 N N . GLN A 1 207 ? -24.776 -4.154 35.301 1.00 84.38 207 GLN A N 1
ATOM 1597 C CA . GLN A 1 207 ? -23.466 -3.743 35.815 1.00 84.38 207 GLN A CA 1
ATOM 1598 C C . GLN A 1 207 ? -22.450 -3.591 34.680 1.00 84.38 207 GLN A C 1
ATOM 1600 O O . GLN A 1 207 ? -21.685 -2.623 34.657 1.00 84.38 207 GLN A O 1
ATOM 1605 N N . GLY A 1 208 ? -22.495 -4.491 33.699 1.00 81.56 208 GLY A N 1
ATOM 1606 C CA . GLY A 1 208 ? -21.653 -4.454 32.510 1.00 81.56 208 GLY A CA 1
ATOM 1607 C C . GLY A 1 208 ? -21.913 -3.229 31.639 1.00 81.56 208 GLY A C 1
ATOM 1608 O O . GLY A 1 208 ? -20.969 -2.521 31.287 1.00 81.56 208 GLY A O 1
ATOM 1609 N N . VAL A 1 209 ? -23.180 -2.901 31.373 1.00 86.44 209 VAL A N 1
ATOM 1610 C CA . VAL A 1 209 ? -23.554 -1.679 30.633 1.00 86.44 209 VAL A CA 1
ATOM 1611 C C . VAL A 1 209 ? -23.045 -0.428 31.357 1.00 86.44 209 VAL A C 1
ATOM 1613 O O . VAL A 1 209 ? -22.397 0.424 30.746 1.00 86.44 209 VAL A O 1
ATOM 1616 N N . ARG A 1 210 ? -23.242 -0.338 32.680 1.00 86.75 210 ARG A N 1
ATOM 1617 C CA . ARG A 1 210 ? -22.736 0.786 33.493 1.00 86.75 210 ARG A CA 1
ATOM 1618 C C . ARG A 1 210 ? -21.213 0.872 33.495 1.00 86.75 210 ARG A C 1
ATOM 1620 O O . ARG A 1 210 ? -20.659 1.966 33.593 1.00 86.75 210 ARG A O 1
ATOM 1627 N N . MET A 1 211 ? -20.519 -0.259 33.434 1.00 84.25 211 MET A N 1
ATOM 1628 C CA . MET A 1 211 ? -19.062 -0.299 33.353 1.00 84.25 211 MET A CA 1
ATOM 1629 C C . MET A 1 211 ? -18.559 0.207 31.997 1.00 84.25 211 MET A C 1
ATOM 1631 O O . MET A 1 211 ? -17.631 1.017 31.968 1.00 84.25 211 MET A O 1
ATOM 1635 N N . VAL A 1 212 ? -19.203 -0.188 30.894 1.00 85.75 212 VAL A N 1
ATOM 1636 C CA . VAL A 1 212 ? -18.900 0.340 29.554 1.00 85.75 212 VAL A CA 1
ATOM 1637 C C . VAL A 1 212 ? -19.179 1.843 29.484 1.00 85.75 212 VAL A C 1
ATOM 1639 O O . VAL A 1 212 ? -18.340 2.590 28.985 1.00 85.75 212 VAL A O 1
ATOM 1642 N N . ASP A 1 213 ? -20.290 2.313 30.056 1.00 87.81 213 ASP A N 1
ATOM 1643 C CA . ASP A 1 213 ? -20.628 3.741 30.099 1.00 87.81 213 ASP A CA 1
ATOM 1644 C C . ASP A 1 213 ? -19.621 4.545 30.945 1.00 87.81 213 ASP A C 1
ATOM 1646 O O . ASP A 1 213 ? -19.146 5.598 30.513 1.00 87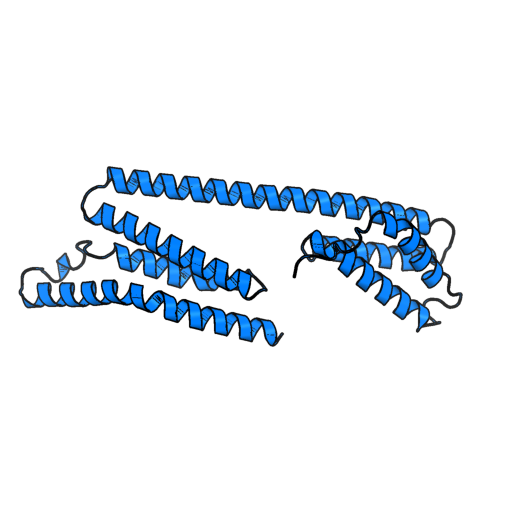.81 213 ASP A O 1
ATOM 1650 N N . ARG A 1 214 ? -19.205 4.025 32.113 1.00 86.56 214 ARG A N 1
ATOM 1651 C CA . ARG A 1 214 ? -18.131 4.622 32.936 1.00 86.56 214 ARG A CA 1
ATOM 1652 C C . ARG A 1 214 ? -16.803 4.685 32.184 1.00 86.56 214 ARG A C 1
ATOM 1654 O O . ARG A 1 214 ? -16.090 5.686 32.284 1.00 86.56 214 ARG A O 1
ATOM 1661 N N . PHE A 1 215 ? -16.464 3.629 31.447 1.00 86.56 215 PHE A N 1
ATOM 1662 C CA . PHE A 1 215 ? -15.269 3.597 30.614 1.00 86.56 215 PHE A CA 1
ATOM 1663 C C . PHE A 1 215 ? -15.341 4.639 29.497 1.00 86.56 215 PHE A C 1
ATOM 1665 O O . PHE A 1 215 ? -14.416 5.436 29.365 1.00 86.56 215 PHE A O 1
ATOM 1672 N N . LEU A 1 216 ? -16.441 4.685 28.740 1.00 85.50 216 LEU A N 1
ATOM 1673 C CA . LEU A 1 216 ? -16.642 5.651 27.659 1.00 85.50 216 LEU A CA 1
ATOM 1674 C C . LEU A 1 216 ? -16.549 7.090 28.168 1.00 85.50 216 LEU A C 1
ATOM 1676 O O . LEU A 1 216 ? -15.821 7.882 27.576 1.00 85.50 216 LEU A O 1
ATOM 1680 N N . ALA A 1 217 ? -17.187 7.405 29.297 1.00 86.06 217 ALA A N 1
ATOM 1681 C CA . ALA A 1 217 ? -17.131 8.736 29.898 1.00 86.06 217 ALA A CA 1
ATOM 1682 C C . ALA A 1 217 ? -15.697 9.157 30.276 1.00 86.06 217 ALA A C 1
ATOM 1684 O O . ALA A 1 217 ? -15.309 10.304 30.058 1.00 86.06 217 ALA A O 1
ATOM 1685 N N . LYS A 1 218 ? -14.882 8.231 30.803 1.00 84.88 218 LYS A N 1
ATOM 1686 C CA . LYS A 1 218 ? -13.467 8.491 31.128 1.00 84.88 218 LYS A CA 1
ATOM 1687 C C . LYS A 1 218 ? -12.551 8.492 29.903 1.00 84.88 218 LYS A C 1
ATOM 1689 O O . LYS A 1 218 ? -11.541 9.186 29.903 1.00 84.88 218 LYS A O 1
ATOM 1694 N N . ALA A 1 219 ? -12.872 7.711 28.877 1.00 83.12 219 ALA A N 1
ATOM 1695 C CA . ALA A 1 219 ? -12.089 7.602 27.652 1.00 83.12 219 ALA A CA 1
ATOM 1696 C C . ALA A 1 219 ? -12.373 8.751 26.670 1.00 83.12 219 ALA A C 1
ATOM 1698 O O . ALA A 1 219 ? -11.507 9.099 25.871 1.00 83.12 219 ALA A O 1
ATOM 1699 N N . GLU A 1 220 ? -13.557 9.365 26.725 1.00 82.25 220 GLU A N 1
ATOM 1700 C CA . GLU A 1 220 ? -13.994 10.411 25.796 1.00 82.25 220 GLU A CA 1
ATOM 1701 C C . GLU A 1 220 ? -13.046 11.622 25.674 1.00 82.25 220 GLU A C 1
ATOM 1703 O O . GLU A 1 220 ? -12.812 12.043 24.541 1.00 82.25 220 GLU A O 1
ATOM 1708 N N . PRO A 1 221 ? -12.412 12.141 26.744 1.00 80.25 221 PRO A N 1
ATOM 1709 C CA . PRO A 1 221 ? -11.401 13.197 26.628 1.00 80.25 221 PRO A CA 1
ATOM 1710 C C . PRO A 1 221 ? -10.158 12.779 25.825 1.00 80.25 221 PRO A C 1
ATOM 1712 O O . PRO A 1 221 ? -9.464 13.628 25.265 1.00 80.25 221 PRO A O 1
ATOM 1715 N N . HIS A 1 222 ? -9.866 11.477 25.769 1.00 76.88 222 HIS A N 1
ATOM 1716 C CA . HIS A 1 222 ? -8.688 10.906 25.111 1.00 76.88 222 HIS A CA 1
ATOM 1717 C C . HIS A 1 222 ? -8.972 10.414 23.684 1.00 76.88 222 HIS A C 1
ATOM 1719 O O . HIS A 1 222 ? -8.050 10.288 22.874 1.00 76.88 222 HIS A O 1
ATOM 1725 N N . LEU A 1 223 ? -10.244 10.177 23.357 1.00 71.38 223 LEU A N 1
ATOM 1726 C CA . LEU A 1 223 ? -10.719 9.877 22.010 1.00 71.38 223 LEU A CA 1
ATOM 1727 C C . LEU A 1 223 ? -10.920 11.210 21.281 1.00 71.38 223 LEU A C 1
ATOM 1729 O O . LEU A 1 223 ? -11.831 11.969 21.614 1.00 71.38 223 LEU A O 1
ATOM 1733 N N . LYS A 1 224 ? -10.067 11.541 20.301 1.00 64.12 224 LYS A N 1
ATOM 1734 C CA . LYS A 1 224 ? -10.180 12.830 19.600 1.00 64.12 224 LYS A CA 1
ATOM 1735 C C . LYS A 1 224 ? -11.571 12.908 18.969 1.00 64.12 224 LYS A C 1
ATOM 1737 O O . LYS A 1 224 ? -11.969 12.010 18.227 1.00 64.12 224 LYS A O 1
ATOM 1742 N N . ARG A 1 225 ? -12.305 14.002 19.226 1.00 51.16 225 ARG A N 1
ATOM 1743 C CA . ARG A 1 225 ? -13.520 14.310 18.457 1.00 51.16 225 ARG A CA 1
ATOM 1744 C C . ARG A 1 225 ? -13.162 14.206 16.970 1.00 51.16 225 ARG A C 1
ATOM 1746 O O . ARG A 1 225 ? -12.131 14.769 16.581 1.00 51.16 225 ARG A O 1
ATOM 1753 N N . PRO A 1 226 ? -13.961 13.501 16.150 1.00 45.31 226 PRO A N 1
ATOM 1754 C CA . PRO A 1 226 ? -13.709 13.436 14.720 1.00 45.31 226 PRO A CA 1
ATOM 1755 C C . PRO A 1 226 ? -13.602 14.874 14.215 1.00 45.31 226 PRO A C 1
ATOM 1757 O O . PRO A 1 226 ? -14.534 15.654 14.400 1.00 45.31 226 PRO A O 1
ATOM 1760 N N . ARG A 1 227 ? -12.441 15.261 13.665 1.00 44.16 227 ARG A N 1
ATOM 1761 C CA . ARG A 1 227 ? -12.271 16.592 13.072 1.00 44.16 227 ARG A CA 1
ATOM 1762 C C . ARG A 1 227 ? -13.312 16.714 11.955 1.00 44.16 227 ARG A C 1
ATOM 1764 O O . ARG A 1 227 ? -13.207 15.970 10.976 1.00 44.16 227 ARG A O 1
ATOM 1771 N N . PRO A 1 228 ? -14.302 17.612 12.068 1.00 37.75 228 PRO A N 1
ATOM 1772 C CA . PRO A 1 228 ? -15.253 17.829 10.997 1.00 37.75 228 PRO A CA 1
ATOM 1773 C C . PRO A 1 228 ? -14.520 18.629 9.919 1.00 37.75 228 PRO A C 1
ATOM 1775 O O . PRO A 1 228 ? -14.403 19.844 10.021 1.00 37.75 228 PRO A O 1
ATOM 1778 N N . GLY A 1 229 ? -13.934 17.956 8.929 1.00 42.00 229 GLY A N 1
ATOM 1779 C CA . GLY A 1 229 ? -13.283 18.668 7.826 1.00 42.00 229 GLY A CA 1
ATOM 1780 C C . GLY A 1 229 ? -12.142 17.934 7.143 1.00 42.00 229 GLY A C 1
ATOM 1781 O O . GLY A 1 229 ? -11.019 18.422 7.146 1.00 42.00 229 GLY A O 1
ATOM 1782 N N . ARG A 1 230 ? -12.428 16.793 6.517 1.00 36.62 230 ARG A N 1
ATOM 1783 C CA . ARG A 1 230 ? -11.782 16.392 5.257 1.00 36.62 230 ARG A CA 1
ATOM 1784 C C . ARG A 1 230 ? -12.845 15.694 4.412 1.00 36.62 230 ARG A C 1
ATOM 1786 O O . ARG A 1 230 ? -13.035 14.487 4.524 1.00 36.62 230 ARG A O 1
ATOM 1793 N N . ARG A 1 231 ? -13.615 16.514 3.693 1.00 37.75 231 ARG A N 1
ATOM 1794 C CA . ARG A 1 231 ? -14.309 16.096 2.471 1.00 37.75 231 ARG A CA 1
ATOM 1795 C C . ARG A 1 231 ? -13.292 16.058 1.341 1.00 37.75 231 ARG A C 1
ATOM 1797 O O . ARG A 1 231 ? -12.364 16.896 1.399 1.00 37.75 231 ARG A O 1
#

Secondary structure (DSSP, 8-state):
-HHHHHHHHHHHHHHHHHHHHHHHHHHHHHHHHHHHHHTTSS-TTGGGS-SSHHHHHHHHHHHHHHHHHHTS-SSHHHHHHHHHHHHHHHHHHHHHHHHHHTT-HHHHHHHHHHHHHHHHHHHHHHHHHHHHHHHHHHHHHHHHHHHHHHHTTT-TTHHHHHHHHHHHHHHHHHSS-HHHHHHHHHHHHHHHHHHHHH-TTT-TTSHHHHHHHHHHHHHTTTSPPP-S---

Organism: NCBI:txid69960

Foldseek 3Di:
DVVQVVLLVVLVVVLVVVCVVLVVLVVVLVVVLVVCVVVVVDDPVRSPLLDQVLSVVLVVQLVVVLVVLLVPDSDSVSSNVSSVVSNVVSNLSSVLSVCVSVVVVVVSVVSVVVVVVVVVVVVVVVVVVVVVQLVVLVVLLVVLLVLLVVLLPDDPLSVVLSVQLNVQSVCLSPPDGSLCSLVSSVVSLVVQLCVCVVDCVSPVPCVSNVSSVSSCVVCVVVRDDNPPDDD

Sequence (231 aa):
MRVTTRNTLLAYLVGGLLVLPMLIPVLNNIEEGKRMVELGILSPSDRLHPVGLGPVSGLMIYLFMTPVLVALPRTLWGKMAVILLMLALSQIVSFIMSVYERGETALGLSLTWFLLVVLCVAAVVAWWRQRTRQEDAQEKARLLARIARETAVGEPTADTVQKLILGAIWQSSVEESPDTLDQRLRQALMSIRGDLADNPSLDPHGQGVRMVDRFLAKAEPHLKRPRPGRR